Protein 2NPN (pdb70)

B-factor: mean 17.81, std 10.39, range [3.29, 60.85]

Nearest PDB structures (foldseek):
  2npn-assembly1_A  TM=1.004E+00  e=9.450E-42  Corynebacterium diphtheriae
  3nd1-assembly1_B  TM=9.104E-01  e=5.068E-20  Rhodobacter capsulatus SB 1003
  3nd1-assembly1_A  TM=9.070E-01  e=1.117E-19  Rhodobacter capsulatus SB 1003
  6pqz-assembly1_B  TM=6.929E-01  e=3.508E-09  Salmonella enterica subsp. enterica serovar Typhimurium
  8xj3-assembly1_B  TM=7.595E-01  e=7.403E-08  Akkermansia muciniphila

Foldseek 3Di:
DEAEEEEACEAAANVQHDPVRLVQLQQALAEEEEDPQPVVVVRVVVNCCVRVNPHDYHYHYFVVRVVVTLLVVLVVVLVVPPVRAPPYGYYYYYDYAFCVPPHCVVVSVVVVVNNVPDYHYHYHHTHHPVNLQCVVVVHDQDDPPADEAEEELVCVVVDDPNNLQKYKYVNPAQSCVVDFDQQKWKKWKSGNHPPIDIDITHCVVCSVVVRVVLVVVCVVSVHMIMTIIHRRD

Secondary structure (DSSP, 8-state):
--EEEEEE-BSS-GGG--HHHHHHHHH-SEEEEE---HHHHHHHHHHHHHHSTT--EEEE---HHHHHHHHHHHHHHHHHHHHHS-TT-EEEEEESB-TTSS--HHHHHH--TTTT---EEEEE----HHHHHHHHHT--SS-TT---EE--TTTGGGS-TTGGGEEE---SS-THHHH--TTB--EEESTTSTT-EEE-S-HHHHHHHHHHHHHHHHHHHS---EEEEEB--

Radius of gyration: 19.77 Å; Cα contacts (8 Å, |Δi|>4): 418; chains: 1; bounding box: 47×40×50 Å

InterPro domains:
  IPR000878 Tetrapyrrole methylase [PF00590] (3-217)
  IPR012797 Precorrin-6A synthase [deacetylating] [PIRSF036525] (1-248)
  IPR012797 Precorrin-6A synthase [deacetylating] [TIGR02434] (2-248)
  IPR012797 Precorrin-6A synthase [deacetylating] [cd11643] (6-247)
  IPR014776 Tetrapyrrole methylase, subdomain 2 [G3DSA:3.30.950.10] (142-250)
  IPR014777 Tetrapyrrole methylase, subdomain 1 [G3DSA:3.40.1010.10] (1-141)
  IPR035996 Tetrapyrrole methylase superfamily [SSF53790] (1-247)

Solvent-accessible surface area: 12602 Å² total

Organism: Corynebacterium diphtheriae (strain ATCC 700971 / NCTC 13129 / Biotype gravis) (NCBI:txid257309)

Sequence (233 aa):
ARTIYVIGIGTGSPEFLTLQAISSGLRHAQAIVALDQKSDLLLALRQKIVDTHAPGTPIYAVTDEEEVRRWHAERAHLLASSTIRERTPDDGAVAFLVWGDPSLYDSTLLRRIIEHRRNLEDLHADDVKVIPGITAVQVLTAEHGILLINRIGEAIHITTGRNLPETSAKKDRRNCCVVLDGKTAWQDVATEHTYWWGAFLGTEQQQVLRKGYVHHEIGAQVAELKQQQLRTEHGWIDTYLLRELD

CATH classification: 3.40.1010.10 (+1 more: 3.30.950.10)

Structure (mmCIF, N/CA/C/O backbone):
data_2NPN
#
_entry.id   2NPN
#
_cell.length_a   77.104
_cell.length_b   80.845
_cell.length_c   76.976
_cell.angle_alpha   90.00
_cell.angle_beta   90.00
_cell.angle_gamma   90.00
#
_symmetry.space_group_name_H-M   'C 2 2 21'
#
loop_
_entity.id
_entity.type
_entity.pdbx_description
1 polymer 'Putative cobalamin synthesis related protein'
2 non-polymer 'MAGNESIUM ION'
3 non-polymer S-ADENOSYLMETHIONINE
4 non-polymer GLYCEROL
5 water water
#
loop_
_atom_site.group_PDB
_atom_site.id
_atom_site.type_symbol
_atom_site.label_atom_id
_atom_site.label_alt_id
_atom_site.label_comp_id
_atom_site.label_asym_id
_atom_site.label_entity_id
_atom_site.label_seq_id
_atom_site.pdbx_PDB_ins_code
_atom_site.Cartn_x
_atom_site.Cartn_y
_atom_site.Cartn_z
_atom_site.occupancy
_atom_site.B_iso_or_equiv
_atom_site.auth_seq_id
_atom_site.auth_comp_id
_atom_site.auth_asym_id
_atom_site.auth_atom_id
_atom_site.pdbx_PDB_model_num
ATOM 1 N N . ALA A 1 1 ? 44.699 49.957 9.941 1.00 24.56 0 ALA A N 1
ATOM 2 C CA . ALA A 1 1 ? 45.933 50.692 10.379 1.00 23.91 0 ALA A CA 1
ATOM 3 C C . ALA A 1 1 ? 47.063 49.687 10.645 1.00 23.59 0 ALA A C 1
ATOM 4 O O . ALA A 1 1 ? 47.762 49.272 9.713 1.00 24.92 0 ALA A O 1
ATOM 19 N N . ARG A 1 3 ? 48.096 46.057 13.303 1.00 16.86 2 ARG A N 1
ATOM 20 C CA . ARG A 1 3 ? 47.708 45.157 14.356 1.00 14.88 2 ARG A CA 1
ATOM 21 C C . ARG A 1 3 ? 48.489 45.472 15.642 1.00 14.59 2 ARG A C 1
ATOM 22 O O . ARG A 1 3 ? 49.519 46.149 15.596 1.00 14.71 2 ARG A O 1
ATOM 30 N N . THR A 1 4 ? 47.957 45.028 16.776 1.00 13.67 3 THR A N 1
ATOM 31 C CA . THR A 1 4 ? 48.660 45.020 18.068 1.00 13.64 3 THR A CA 1
ATOM 32 C C . THR A 1 4 ? 49.113 43.609 18.381 1.00 12.35 3 THR A C 1
ATOM 33 O O . THR A 1 4 ? 48.316 42.695 18.280 1.00 13.09 3 THR A O 1
ATOM 37 N N . ILE A 1 5 ? 50.395 43.442 18.724 1.00 13.81 4 ILE A N 1
ATOM 38 C CA . ILE A 1 5 ? 50.917 42.179 19.206 1.00 13.20 4 ILE A CA 1
ATOM 39 C C . ILE A 1 5 ? 51.229 42.338 20.694 1.00 13.19 4 ILE A C 1
ATOM 40 O O . ILE A 1 5 ? 52.141 43.077 21.061 1.00 13.23 4 ILE A O 1
ATOM 45 N N . TYR A 1 6 ? 50.424 41.704 21.550 1.00 12.85 5 TYR A N 1
ATOM 46 C CA . TYR A 1 6 ? 50.678 41.707 22.967 1.00 12.92 5 TYR A CA 1
ATOM 47 C C . TYR A 1 6 ? 51.638 40.557 23.232 1.00 13.44 5 TYR A C 1
ATOM 48 O O . TYR A 1 6 ? 51.406 39.446 22.789 1.00 14.15 5 TYR A O 1
ATOM 57 N N . VAL A 1 7 ? 52.693 40.829 23.997 1.00 11.78 6 VAL A N 1
ATOM 58 C CA . VAL A 1 7 ? 53.599 39.764 24.427 1.00 11.42 6 VAL A CA 1
ATOM 59 C C . VAL A 1 7 ? 53.408 39.674 25.933 1.00 11.18 6 VAL A C 1
ATOM 60 O O . VAL A 1 7 ? 53.796 40.587 26.659 1.00 11.29 6 VAL A O 1
ATOM 64 N N . ILE A 1 8 ? 52.734 38.621 26.354 1.00 11.72 7 ILE A N 1
ATOM 65 C CA . ILE A 1 8 ? 52.143 38.603 27.690 1.00 10.77 7 ILE A CA 1
ATOM 66 C C . ILE A 1 8 ? 52.863 37.589 28.597 1.00 11.69 7 ILE A C 1
ATOM 67 O O . ILE A 1 8 ? 52.785 36.371 28.377 1.00 12.30 7 ILE A O 1
ATOM 72 N N . GLY A 1 9 ? 53.455 38.073 29.675 1.00 10.87 8 GLY A N 1
ATOM 73 C CA . GLY A 1 9 ? 53.982 37.184 30.676 1.00 11.27 8 GLY A CA 1
ATOM 74 C C . GLY A 1 9 ? 52.824 36.585 31.458 1.00 11.44 8 GLY A C 1
ATOM 75 O O . GLY A 1 9 ? 51.935 37.307 31.910 1.00 12.26 8 GLY A O 1
ATOM 76 N N . ILE A 1 10 ? 52.813 35.270 31.569 1.00 11.83 9 ILE A N 1
ATOM 77 C CA . ILE A 1 10 ? 51.721 34.586 32.253 1.00 11.04 9 ILE A CA 1
ATOM 78 C C . ILE A 1 10 ? 52.143 33.982 33.594 1.00 12.54 9 ILE A C 1
ATOM 79 O O . ILE A 1 10 ? 51.392 33.210 34.171 1.00 12.76 9 ILE A O 1
ATOM 84 N N . GLY A 1 11 ? 53.297 34.384 34.108 1.00 13.39 10 GLY A N 1
ATOM 85 C CA . GLY A 1 11 ? 53.703 33.930 35.413 1.00 14.56 10 GLY A CA 1
ATOM 86 C C . GLY A 1 11 ? 54.257 32.504 35.399 1.00 15.27 10 GLY A C 1
ATOM 87 O O . GLY A 1 11 ? 54.558 31.933 34.370 1.00 13.81 10 GLY A O 1
ATOM 88 N N . THR A 1 12 ? 54.337 31.933 36.594 1.00 17.03 11 THR A N 1
ATOM 89 C CA . THR A 1 12 ? 55.079 30.742 36.859 1.00 19.09 11 THR A CA 1
ATOM 90 C C . THR A 1 12 ? 54.220 29.853 37.742 1.00 19.84 11 THR A C 1
ATOM 91 O O . THR A 1 12 ? 53.938 30.218 38.865 1.00 21.14 11 THR A O 1
ATOM 95 N N . GLY A 1 13 ? 53.795 28.704 37.229 1.00 20.04 12 GLY A N 1
ATOM 96 C CA . GLY A 1 13 ? 53.184 27.690 38.094 1.00 19.89 12 GLY A CA 1
ATOM 97 C C . GLY A 1 13 ? 51.704 27.797 38.499 1.00 19.80 12 GLY A C 1
ATOM 98 O O . GLY A 1 13 ? 51.086 26.729 38.716 1.00 19.78 12 GLY A O 1
ATOM 99 N N . SER A 1 14 ? 51.145 29.020 38.626 1.00 19.53 13 SER A N 1
ATOM 100 C CA . SER A 1 14 ? 49.776 29.261 39.138 1.00 19.54 13 SER A CA 1
ATOM 101 C C . SER A 1 14 ? 48.996 30.390 38.455 1.00 19.22 13 SER A C 1
ATOM 102 O O . SER A 1 14 ? 49.569 31.462 38.254 1.00 19.05 13 SER A O 1
ATOM 105 N N . PRO A 1 15 ? 47.683 30.198 38.176 1.00 18.79 14 PRO A N 1
ATOM 106 C CA . PRO A 1 15 ? 46.858 31.300 37.621 1.00 19.18 14 PRO A CA 1
ATOM 107 C C . PRO A 1 15 ? 46.770 32.562 38.503 1.00 19.13 14 PRO A C 1
ATOM 108 O O . PRO A 1 15 ? 46.469 33.637 37.961 1.00 19.16 14 PRO A O 1
ATOM 112 N N . GLU A 1 16 ? 47.049 32.422 39.804 1.00 18.08 15 GLU A N 1
ATOM 113 C CA . GLU A 1 16 ? 46.940 33.535 40.783 1.00 18.50 15 GLU A CA 1
ATOM 114 C C . GLU A 1 16 ? 47.997 34.612 40.521 1.00 16.55 15 GLU A C 1
ATOM 115 O O . GLU A 1 16 ? 47.851 35.739 40.955 1.00 16.58 15 GLU A O 1
ATOM 121 N N . PHE A 1 17 ? 49.065 34.268 39.805 1.00 14.88 16 PHE A N 1
ATOM 122 C CA . PHE A 1 17 ? 50.127 35.256 39.538 1.00 14.69 16 PHE A CA 1
ATOM 123 C C . PHE A 1 17 ? 49.831 36.186 38.350 1.00 14.47 16 PHE A C 1
ATOM 124 O O . PHE A 1 17 ? 50.613 37.107 38.094 1.00 13.79 16 PHE A O 1
ATOM 132 N N . LEU A 1 18 ? 48.764 35.955 37.598 1.00 13.84 17 LEU A N 1
ATOM 133 C CA . LEU A 1 18 ? 48.408 36.812 36.459 1.00 13.62 17 LEU A CA 1
ATOM 134 C C . LEU A 1 18 ? 48.112 38.225 36.909 1.00 12.79 17 LEU A C 1
ATOM 135 O O . LEU A 1 18 ? 47.432 38.421 37.933 1.00 12.87 17 LEU A O 1
ATOM 140 N N . THR A 1 19 ? 48.628 39.214 36.172 1.00 11.89 18 THR A N 1
ATOM 141 C CA . THR A 1 19 ? 48.244 40.604 36.455 1.00 11.98 18 THR A CA 1
ATOM 142 C C . THR A 1 19 ? 46.928 41.013 35.751 1.00 12.00 18 THR A C 1
ATOM 143 O O . THR A 1 19 ? 46.494 40.435 34.739 1.00 11.83 18 THR A O 1
ATOM 147 N N . LEU A 1 20 ? 46.292 42.051 36.269 1.00 12.00 19 LEU A N 1
ATOM 148 C CA . LEU A 1 20 ? 45.124 42.620 35.609 1.00 12.56 19 LEU A CA 1
ATOM 149 C C . LEU A 1 20 ? 45.404 42.993 34.156 1.00 12.81 19 LEU A C 1
ATOM 150 O O . LEU A 1 20 ? 44.570 42.792 33.259 1.00 12.63 19 LEU A O 1
ATOM 155 N N . GLN A 1 21 ? 46.582 43.553 33.918 1.00 11.75 20 GLN A N 1
ATOM 156 C CA . GLN A 1 21 ? 46.993 43.957 32.586 1.00 11.91 20 GLN A CA 1
ATOM 157 C C . GLN A 1 21 ? 47.049 42.741 31.660 1.00 10.84 20 GLN A C 1
ATOM 158 O O . GLN A 1 21 ? 46.586 42.799 30.505 1.00 11.38 20 GLN A O 1
ATOM 164 N N . ALA A 1 22 ? 47.632 41.654 32.150 1.00 10.72 21 ALA A N 1
ATOM 165 C CA . ALA A 1 22 ? 47.735 40.405 31.364 1.00 10.72 21 ALA A CA 1
ATOM 166 C C . ALA A 1 22 ? 46.357 39.869 31.019 1.00 11.65 21 ALA A C 1
ATOM 167 O O . ALA A 1 22 ? 46.091 39.519 29.868 1.00 12.36 21 ALA A O 1
ATOM 169 N N . ILE A 1 23 ? 45.451 39.892 31.995 1.00 11.98 22 ILE A N 1
ATOM 170 C CA . ILE A 1 23 ? 44.111 39.376 31.795 1.00 12.54 22 ILE A CA 1
ATOM 171 C C . ILE A 1 23 ? 43.394 40.234 30.738 1.00 11.39 22 ILE A C 1
ATOM 172 O O . ILE A 1 23 ? 42.731 39.678 29.860 1.00 11.64 22 ILE A O 1
ATOM 177 N N A SER A 1 24 ? 43.534 41.553 30.810 0.50 11.69 23 SER A N 1
ATOM 178 N N B SER A 1 24 ? 43.524 41.554 30.840 0.50 12.24 23 SER A N 1
ATOM 179 C CA A SER A 1 24 ? 42.931 42.421 29.806 0.50 11.74 23 SER A CA 1
ATOM 180 C CA B SER A 1 24 ? 42.960 42.462 29.847 0.50 12.77 23 SER A CA 1
ATOM 181 C C A SER A 1 24 ? 43.476 42.123 28.410 0.50 11.60 23 SER A C 1
ATOM 182 C C B SER A 1 24 ? 43.480 42.145 28.435 0.50 12.17 23 SER A C 1
ATOM 183 O O A SER A 1 24 ? 42.731 42.059 27.440 0.50 11.50 23 SER A O 1
ATOM 184 O O B SER A 1 24 ? 42.716 42.077 27.483 0.50 12.09 23 SER A O 1
ATOM 189 N N . GLY A 1 25 ? 44.787 41.918 28.306 1.00 12.32 24 GLY A N 1
ATOM 190 C CA . GLY A 1 25 ? 45.368 41.603 27.030 1.00 12.51 24 GLY A CA 1
ATOM 191 C C . GLY A 1 25 ? 44.830 40.288 26.469 1.00 12.06 24 GLY A C 1
ATOM 192 O O . GLY A 1 25 ? 44.487 40.191 25.297 1.00 13.69 24 GLY A O 1
ATOM 193 N N . LEU A 1 26 ? 44.718 39.272 27.316 1.00 12.37 25 LEU A N 1
ATOM 194 C CA . LEU A 1 26 ? 44.219 37.967 26.896 1.00 11.89 25 LEU A CA 1
ATOM 195 C C . LEU A 1 26 ? 42.771 38.075 26.393 1.00 11.45 25 LEU A C 1
ATOM 196 O O . LEU A 1 26 ? 42.404 37.474 25.395 1.00 11.38 25 LEU A O 1
ATOM 201 N N . ARG A 1 27 ? 41.961 38.820 27.142 1.00 10.27 26 ARG A N 1
ATOM 202 C CA . ARG A 1 27 ? 40.549 38.969 26.803 1.00 10.46 26 ARG A CA 1
ATOM 203 C C . ARG A 1 27 ? 40.287 39.771 25.551 1.00 10.55 26 ARG A C 1
ATOM 204 O O . ARG A 1 27 ? 39.255 39.555 24.911 1.00 9.97 26 ARG A O 1
ATOM 212 N N . HIS A 1 28 ? 41.193 40.687 25.224 1.00 10.53 27 HIS A N 1
ATOM 213 C CA . HIS A 1 28 ? 41.069 41.459 23.996 1.00 12.65 27 HIS A CA 1
ATOM 214 C C . HIS A 1 28 ? 41.737 40.830 22.755 1.00 12.76 27 HIS A C 1
ATOM 215 O O . HIS A 1 28 ? 41.450 41.262 21.641 1.00 15.12 27 HIS A O 1
ATOM 222 N N . ALA A 1 29 ? 42.532 39.786 22.921 1.00 13.21 28 ALA A N 1
ATOM 223 C CA . ALA A 1 29 ? 43.172 39.149 21.771 1.00 14.27 28 ALA A CA 1
ATOM 224 C C . ALA A 1 29 ? 42.173 38.345 20.984 1.00 14.97 28 ALA A C 1
ATOM 225 O O . ALA A 1 29 ? 41.398 37.571 21.535 1.00 16.43 28 ALA A O 1
ATOM 227 N N . GLN A 1 30 ? 42.225 38.542 19.679 1.00 15.92 29 GLN A N 1
ATOM 228 C CA . GLN A 1 30 ? 41.440 37.766 18.728 1.00 15.08 29 GLN A CA 1
ATOM 229 C C . GLN A 1 30 ? 42.129 36.450 18.316 1.00 14.99 29 GLN A C 1
ATOM 230 O O . GLN A 1 30 ? 41.503 35.587 17.663 1.00 14.93 29 GLN A O 1
ATOM 236 N N . ALA A 1 31 ? 43.411 36.333 18.642 1.00 14.40 30 ALA A N 1
ATOM 237 C CA . ALA A 1 31 ? 44.190 35.125 18.459 1.00 14.35 30 ALA A CA 1
ATOM 238 C C . ALA A 1 31 ? 45.268 35.046 19.510 1.00 14.86 30 ALA A C 1
ATOM 239 O O . ALA A 1 31 ? 45.755 36.060 19.927 1.00 14.68 30 ALA A O 1
ATOM 241 N N . ILE A 1 32 ? 45.626 33.817 19.877 1.00 16.23 31 ILE A N 1
ATOM 242 C CA . ILE A 1 32 ? 46.640 33.536 20.877 1.00 16.54 31 ILE A CA 1
ATOM 243 C C . ILE A 1 32 ? 47.674 32.564 20.323 1.00 16.97 31 ILE A C 1
ATOM 244 O O . ILE A 1 32 ? 47.331 31.524 19.769 1.00 17.32 31 ILE A O 1
ATOM 249 N N . VAL A 1 33 ? 48.948 32.913 20.495 1.00 16.22 32 VAL A N 1
ATOM 250 C CA . VAL A 1 33 ? 50.078 32.102 19.993 1.00 17.11 32 VAL A CA 1
ATOM 251 C C . VAL A 1 33 ? 51.008 31.805 21.180 1.00 16.42 32 VAL A C 1
ATOM 252 O O . VAL A 1 33 ? 51.206 32.623 22.092 1.00 17.34 32 VAL A O 1
ATOM 256 N N . ALA A 1 34 ? 51.646 30.644 21.135 1.00 16.16 33 ALA A N 1
ATOM 257 C CA . ALA A 1 34 ? 52.690 30.347 22.093 1.00 16.63 33 ALA A CA 1
ATOM 258 C C . ALA A 1 34 ? 53.820 29.632 21.369 1.00 16.93 33 ALA A C 1
ATOM 259 O O . ALA A 1 34 ? 53.571 28.673 20.630 1.00 17.72 33 ALA A O 1
ATOM 261 N N . LEU A 1 35 ? 55.050 30.118 21.551 1.00 17.10 34 LEU A N 1
ATOM 262 C CA . LEU A 1 35 ? 56.214 29.479 20.932 1.00 18.05 34 LEU A CA 1
ATOM 263 C C . LEU A 1 35 ? 56.791 28.529 21.970 1.00 19.40 34 LEU A C 1
ATOM 264 O O . LEU A 1 35 ? 57.140 28.958 23.072 1.00 21.09 34 LEU A O 1
ATOM 269 N N . ASP A 1 36 ? 56.852 27.246 21.642 1.00 19.62 35 ASP A N 1
ATOM 270 C CA . ASP A 1 36 ? 57.315 26.222 22.593 1.00 20.00 35 ASP A CA 1
ATOM 271 C C . ASP A 1 36 ? 58.648 25.608 22.176 1.00 20.18 35 ASP A C 1
ATOM 272 O O . ASP A 1 36 ? 58.954 25.519 20.983 1.00 19.96 35 ASP A O 1
ATOM 277 N N . GLN A 1 40 ? 58.286 17.496 25.101 1.00 28.06 39 GLN A N 1
ATOM 278 C CA . GLN A 1 40 ? 57.285 18.440 25.606 1.00 27.82 39 GLN A CA 1
ATOM 279 C C . GLN A 1 40 ? 57.077 18.322 27.123 1.00 27.39 39 GLN A C 1
ATOM 280 O O . GLN A 1 40 ? 57.618 17.411 27.769 1.00 27.91 39 GLN A O 1
ATOM 286 N N . LYS A 1 41 ? 56.313 19.264 27.680 1.00 26.63 40 LYS A N 1
ATOM 287 C CA . LYS A 1 41 ? 55.978 19.265 29.099 1.00 25.66 40 LYS A CA 1
ATOM 288 C C . LYS A 1 41 ? 54.460 19.354 29.198 1.00 24.84 40 LYS A C 1
ATOM 289 O O . LYS A 1 41 ? 53.888 20.440 29.187 1.00 23.48 40 LYS A O 1
ATOM 295 N N . SER A 1 42 ? 53.822 18.189 29.272 1.00 24.45 41 SER A N 1
ATOM 296 C CA . SER A 1 42 ? 52.363 18.080 29.335 1.00 24.54 41 SER A CA 1
ATOM 297 C C . SER A 1 42 ? 51.744 18.875 30.479 1.00 24.23 41 SER A C 1
ATOM 298 O O . SER A 1 42 ? 50.696 19.497 30.295 1.00 23.04 41 SER A O 1
ATOM 301 N N . ASP A 1 43 ? 52.388 18.865 31.647 1.00 24.09 42 ASP A N 1
ATOM 302 C CA . ASP A 1 43 ? 51.929 19.665 32.795 1.00 24.19 42 ASP A CA 1
ATOM 303 C C . ASP A 1 43 ? 51.856 21.137 32.441 1.00 23.44 42 ASP A C 1
ATOM 304 O O . ASP A 1 43 ? 50.933 21.828 32.846 1.00 24.18 42 ASP A O 1
ATOM 309 N N . LEU A 1 44 ? 52.854 21.630 31.718 1.00 22.46 43 LEU A N 1
ATOM 310 C CA . LEU A 1 44 ? 52.892 23.042 31.341 1.00 21.81 43 LEU A CA 1
ATOM 311 C C . LEU A 1 44 ? 51.825 23.397 30.318 1.00 21.12 43 LEU A C 1
ATOM 312 O O . LEU A 1 44 ? 51.158 24.427 30.443 1.00 20.59 43 LEU A O 1
ATOM 317 N N . LEU A 1 45 ? 51.666 22.561 29.300 1.00 19.82 44 LEU A N 1
ATOM 318 C CA A LEU A 1 45 ? 50.609 22.779 28.303 0.50 19.77 44 LEU A CA 1
ATOM 319 C CA B LEU A 1 45 ? 50.618 22.774 28.303 0.50 19.65 44 LEU A CA 1
ATOM 320 C C . LEU A 1 45 ? 49.247 22.862 28.991 1.00 18.98 44 LEU A C 1
ATOM 321 O O . LEU A 1 45 ? 48.412 23.734 28.664 1.00 18.20 44 LEU A O 1
ATOM 330 N N . ALA A 1 46 ? 49.020 21.968 29.952 1.00 18.92 45 ALA A N 1
ATOM 331 C CA . ALA A 1 46 ? 47.771 21.918 30.718 1.00 18.93 45 ALA A CA 1
ATOM 332 C C . ALA A 1 46 ? 47.542 23.156 31.591 1.00 18.25 45 ALA A C 1
ATOM 333 O O . ALA A 1 46 ? 46.440 23.711 31.587 1.00 17.58 45 ALA A O 1
ATOM 335 N N . LEU A 1 47 ? 48.593 23.624 32.268 1.00 17.98 46 LEU A N 1
ATOM 336 C CA . LEU A 1 47 ? 48.516 24.844 33.088 1.00 18.78 46 LEU A CA 1
ATOM 337 C C . LEU A 1 47 ? 48.212 26.040 32.220 1.00 17.28 46 LEU A C 1
ATOM 338 O O . LEU A 1 47 ? 47.419 26.906 32.569 1.00 17.74 46 LEU A O 1
ATOM 343 N N . ARG A 1 48 ? 48.857 26.097 31.068 1.00 16.96 47 ARG A N 1
ATOM 344 C CA . ARG A 1 48 ? 48.679 27.216 30.179 1.00 16.92 47 ARG A CA 1
ATOM 345 C C . ARG A 1 48 ? 47.254 27.251 29.628 1.00 17.40 47 ARG A C 1
ATOM 346 O O . ARG A 1 48 ? 46.630 28.304 29.536 1.00 17.71 47 ARG A O 1
ATOM 354 N N . GLN A 1 49 ? 46.746 26.070 29.251 1.00 16.87 48 GLN A N 1
ATOM 355 C CA . GLN A 1 49 ? 45.367 25.973 28.757 1.00 17.68 48 GLN A CA 1
ATOM 356 C C . GLN A 1 49 ? 44.368 26.379 2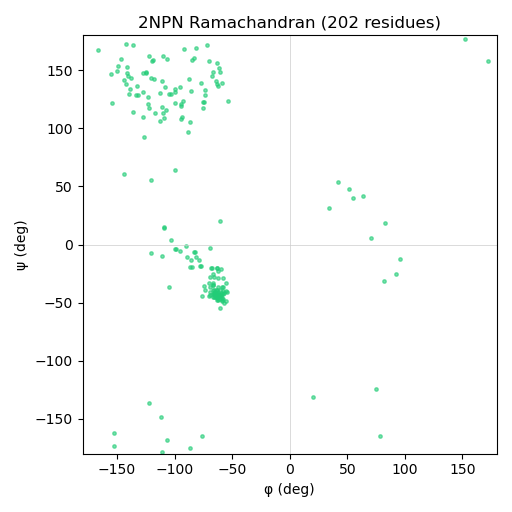9.841 1.00 17.66 48 GLN A C 1
ATOM 357 O O . GLN A 1 49 ? 43.353 27.015 29.540 1.00 18.74 48 GLN A O 1
ATOM 363 N N . LYS A 1 50 ? 44.666 26.031 31.095 1.00 17.89 49 LYS A N 1
ATOM 364 C CA . LYS A 1 50 ? 43.820 26.391 32.244 1.00 18.44 49 LYS A CA 1
ATOM 365 C C . LYS A 1 50 ? 43.757 27.911 32.423 1.00 18.13 49 LYS A C 1
ATOM 366 O O . LYS A 1 50 ? 42.708 28.461 32.717 1.00 18.05 49 LYS A O 1
ATOM 372 N N . ILE A 1 51 ? 44.876 28.585 32.214 1.00 19.32 50 ILE A N 1
ATOM 373 C CA . ILE A 1 51 ? 44.895 30.061 32.284 1.00 19.68 50 ILE A CA 1
ATOM 374 C C . ILE A 1 51 ? 44.012 30.709 31.220 1.00 20.84 50 ILE A C 1
ATOM 375 O O . ILE A 1 51 ? 43.159 31.578 31.518 1.00 20.68 50 ILE A O 1
ATOM 380 N N . VAL A 1 52 ? 44.173 30.237 29.990 1.00 22.10 51 VAL A N 1
ATOM 381 C CA . VAL A 1 52 ? 43.393 30.688 28.839 1.00 22.90 51 VAL A CA 1
ATOM 382 C C . VAL A 1 52 ? 41.893 30.322 28.962 1.00 22.78 51 VAL A C 1
ATOM 383 O O . VAL A 1 52 ? 41.034 31.151 28.634 1.00 23.97 51 VAL A O 1
ATOM 387 N N . ASP A 1 53 ? 41.591 29.107 29.436 1.00 22.88 52 ASP A N 1
ATOM 388 C CA . ASP A 1 53 ? 40.204 28.661 29.677 1.00 22.43 52 ASP A CA 1
ATOM 389 C C . ASP A 1 53 ? 39.498 29.569 30.670 1.00 22.21 52 ASP A C 1
ATOM 390 O O . ASP A 1 53 ? 38.277 29.829 30.554 1.00 20.78 52 ASP A O 1
ATOM 395 N N . THR A 1 54 ? 40.250 30.042 31.654 1.00 22.21 53 THR A N 1
ATOM 396 C CA . THR A 1 54 ? 39.685 30.883 32.691 1.00 22.64 53 THR A CA 1
ATOM 397 C C . THR A 1 54 ? 39.442 32.307 32.213 1.00 22.96 53 THR A C 1
ATOM 398 O O . THR A 1 54 ? 38.392 32.877 32.502 1.00 22.83 53 THR A O 1
ATOM 402 N N . HIS A 1 55 ? 40.398 32.894 31.492 1.00 24.00 54 HIS A N 1
ATOM 403 C CA . HIS A 1 55 ? 40.311 34.336 31.175 1.00 24.13 54 HIS A CA 1
ATOM 404 C C . HIS A 1 55 ? 39.909 34.644 29.741 1.00 24.75 54 HIS A C 1
ATOM 405 O O . HIS A 1 55 ? 39.157 35.605 29.497 1.00 26.44 54 HIS A O 1
ATOM 412 N N . ALA A 1 56 ? 40.367 33.836 28.799 1.00 24.86 55 ALA A N 1
ATOM 413 C CA . ALA A 1 56 ? 40.005 34.029 27.397 1.00 24.69 55 ALA A CA 1
ATOM 414 C C . ALA A 1 56 ? 39.318 32.787 26.916 1.00 24.02 55 ALA A C 1
ATOM 415 O O . ALA A 1 56 ? 39.771 32.171 25.942 1.00 25.22 55 ALA A O 1
ATOM 417 N N . PRO A 1 57 ? 38.238 32.379 27.607 1.00 24.02 56 PRO A N 1
ATOM 418 C CA . PRO A 1 57 ? 37.606 31.190 27.080 1.00 23.80 56 PRO A CA 1
ATOM 419 C C . PRO A 1 57 ? 37.128 31.451 25.664 1.00 23.49 56 PRO A C 1
ATOM 420 O O . PRO A 1 57 ? 36.790 32.601 25.303 1.00 22.98 56 PRO A O 1
ATOM 424 N N . GLY A 1 58 ? 37.144 30.394 24.868 1.00 23.08 57 GLY A N 1
ATOM 425 C CA . GLY A 1 58 ? 36.702 30.462 23.499 1.00 22.61 57 GLY A CA 1
ATOM 426 C C . GLY A 1 58 ? 37.761 30.990 22.557 1.00 22.40 57 GLY A C 1
ATOM 427 O O . GLY A 1 58 ? 37.426 31.410 21.451 1.00 23.12 57 GLY A O 1
ATOM 428 N N . THR A 1 59 ? 39.033 30.965 22.973 1.00 22.07 58 THR A N 1
ATOM 429 C CA . THR A 1 59 ? 40.117 31.395 22.103 1.00 22.10 58 THR A CA 1
ATOM 430 C C . THR A 1 59 ? 41.162 30.294 22.067 1.00 22.79 58 THR A C 1
ATOM 431 O O . THR A 1 59 ? 41.814 30.049 23.093 1.00 24.90 58 THR A O 1
ATOM 435 N N . PRO A 1 60 ? 41.298 29.601 20.912 1.00 22.54 59 PRO A N 1
ATOM 436 C CA . PRO A 1 60 ? 42.305 28.528 20.847 1.00 22.29 59 PRO A CA 1
ATOM 437 C C . PRO A 1 60 ? 43.729 29.043 20.948 1.00 21.94 59 PRO A C 1
ATOM 438 O O . PRO A 1 60 ? 44.015 30.151 20.511 1.00 21.11 59 PRO A O 1
ATOM 442 N N . ILE A 1 61 ? 44.607 28.235 21.535 1.00 22.24 60 ILE A N 1
ATOM 443 C CA . ILE A 1 61 ? 46.031 28.561 21.560 1.00 21.39 60 ILE A CA 1
ATOM 444 C C . ILE A 1 61 ? 46.680 27.895 20.363 1.00 21.46 60 ILE A C 1
ATOM 445 O O . ILE A 1 61 ? 46.560 26.647 20.192 1.00 21.55 60 ILE A O 1
ATOM 450 N N . TYR A 1 62 ? 47.336 28.706 19.538 1.00 21.23 61 TYR A N 1
ATOM 451 C CA . TYR A 1 62 ? 48.183 28.243 18.417 1.00 21.43 61 TYR A CA 1
ATOM 452 C C . TYR A 1 62 ? 49.604 28.023 18.927 1.00 20.84 61 TYR A C 1
ATOM 453 O O . TYR A 1 62 ? 50.375 28.969 19.072 1.00 19.47 61 TYR A O 1
ATOM 462 N N . ALA A 1 63 ? 49.936 26.768 19.257 1.00 20.65 62 ALA A N 1
ATOM 463 C CA . ALA A 1 63 ? 51.236 26.460 19.839 1.00 21.04 62 ALA A CA 1
ATOM 464 C C . ALA A 1 63 ? 52.196 26.038 18.731 1.00 21.13 62 ALA A C 1
ATOM 465 O O . ALA A 1 63 ? 51.924 25.080 18.000 1.00 20.22 62 ALA A O 1
ATOM 467 N N . VAL A 1 64 ? 53.281 26.789 18.576 1.00 20.58 63 VAL A N 1
ATOM 468 C CA . VAL A 1 64 ? 54.288 26.497 17.566 1.00 21.48 63 VAL A CA 1
ATOM 469 C C . VAL A 1 64 ? 55.463 25.781 18.204 1.00 21.99 63 VAL A C 1
ATOM 470 O O . VAL A 1 64 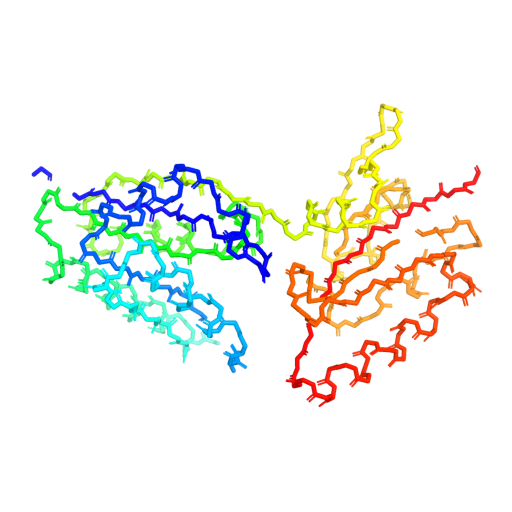? 56.090 26.326 19.133 1.00 21.62 63 VAL A O 1
ATOM 474 N N . THR A 1 65 ? 55.759 24.580 17.698 1.00 22.17 64 THR A N 1
ATOM 475 C CA . THR A 1 65 ? 56.830 23.731 18.227 1.00 23.16 64 THR A CA 1
ATOM 476 C C . THR A 1 65 ? 57.868 23.459 17.128 1.00 22.77 64 THR A C 1
ATOM 477 O O . THR A 1 65 ? 57.573 23.566 15.935 1.00 21.67 64 THR A O 1
ATOM 481 N N . ASP A 1 66 ? 59.081 23.113 17.542 1.00 23.82 65 ASP A N 1
ATOM 482 C CA . ASP A 1 66 ? 60.204 22.934 16.613 1.00 24.39 65 ASP A CA 1
ATOM 483 C C . ASP A 1 66 ? 60.096 21.610 15.860 1.00 25.06 65 ASP A C 1
ATOM 484 O O . ASP A 1 66 ? 59.260 20.771 16.199 1.00 25.81 65 ASP A O 1
ATOM 489 N N . GLU A 1 77 ? 72.286 23.091 12.665 1.00 39.26 76 GLU A N 1
ATOM 490 C CA . GLU A 1 77 ? 73.010 23.503 11.465 1.00 39.08 76 GLU A CA 1
ATOM 491 C C . GLU A 1 77 ? 72.095 24.301 10.489 1.00 38.68 76 GLU A C 1
ATOM 492 O O . GLU A 1 77 ? 71.398 25.245 10.913 1.00 38.68 76 GLU A O 1
ATOM 498 N N . GLU A 1 78 ? 72.095 23.937 9.202 1.00 37.94 77 GLU A N 1
ATOM 499 C CA . GLU A 1 78 ? 71.254 24.591 8.196 1.00 37.57 77 GLU A CA 1
ATOM 500 C C . GLU A 1 78 ? 69.776 24.416 8.515 1.00 36.76 77 GLU A C 1
ATOM 501 O O . GLU A 1 78 ? 68.958 25.259 8.143 1.00 36.52 77 GLU A O 1
ATOM 507 N N . GLU A 1 79 ? 69.445 23.313 9.185 1.00 36.16 78 GLU A N 1
ATOM 508 C CA . GLU A 1 79 ? 68.059 22.972 9.468 1.00 35.89 78 GLU A CA 1
ATOM 509 C C . GLU A 1 79 ? 67.430 23.998 10.392 1.00 35.13 78 GLU A C 1
ATOM 510 O O . GLU A 1 79 ? 66.296 24.385 10.180 1.00 34.76 78 GLU A O 1
ATOM 516 N N . VAL A 1 80 ? 68.172 24.453 11.398 1.00 34.55 79 VAL A N 1
ATOM 517 C CA . VAL A 1 80 ? 67.652 25.467 12.316 1.00 34.00 79 VAL A CA 1
ATOM 518 C C . VAL A 1 80 ? 67.345 26.788 11.585 1.00 33.41 79 VAL A C 1
ATOM 519 O O . VAL A 1 80 ? 66.312 27.406 11.804 1.00 31.46 79 VAL A O 1
ATOM 523 N N . ARG A 1 81 ? 68.258 27.204 10.711 1.00 32.79 80 ARG A N 1
ATOM 524 C CA . ARG A 1 81 ? 68.094 28.449 9.953 1.00 32.98 80 ARG A CA 1
ATOM 525 C C . ARG A 1 81 ? 66.892 28.359 9.015 1.00 32.77 80 ARG A C 1
ATOM 526 O O . ARG A 1 81 ? 66.128 29.329 8.865 1.00 32.19 80 ARG A O 1
ATOM 534 N N . ARG A 1 82 ? 66.730 27.177 8.414 1.00 32.56 81 ARG A N 1
ATOM 535 C CA . ARG A 1 82 ? 65.562 26.845 7.581 1.00 32.60 81 ARG A CA 1
ATOM 536 C C . ARG A 1 82 ? 64.254 26.867 8.372 1.00 32.12 81 ARG A C 1
ATOM 537 O O . ARG A 1 82 ? 63.254 27.409 7.903 1.00 32.04 81 ARG A O 1
ATOM 545 N N . TRP A 1 83 ? 64.260 26.262 9.556 1.00 31.69 82 TRP A N 1
ATOM 546 C CA . TRP A 1 83 ? 63.091 26.295 10.444 1.00 31.68 82 TRP A CA 1
ATOM 547 C C . TRP A 1 83 ? 62.709 27.718 10.828 1.00 31.79 82 TRP A C 1
ATOM 548 O O . TRP A 1 83 ? 61.527 28.066 10.807 1.00 31.29 82 TRP A O 1
ATOM 559 N N . HIS A 1 84 ? 63.686 28.560 11.168 1.00 31.57 83 HIS A N 1
ATOM 560 C CA . HIS A 1 84 ? 63.359 29.944 11.547 1.00 31.56 83 HIS A CA 1
ATOM 561 C C . HIS A 1 84 ? 62.667 30.729 10.437 1.00 30.99 83 HIS A C 1
ATOM 562 O O . HIS A 1 84 ? 61.742 31.490 10.712 1.00 30.97 83 HIS A O 1
ATOM 569 N N . ALA A 1 85 ? 63.098 30.534 9.191 1.00 30.75 84 ALA A N 1
ATOM 570 C CA . ALA A 1 85 ? 62.453 31.185 8.047 1.00 30.76 84 ALA A CA 1
ATOM 571 C C . ALA A 1 85 ? 61.033 30.664 7.869 1.00 30.56 84 ALA A C 1
ATOM 572 O O . ALA A 1 85 ? 60.091 31.440 7.668 1.00 31.11 84 ALA A O 1
ATOM 574 N N . GLU A 1 86 ? 60.874 29.349 7.949 1.00 30.16 85 GLU A N 1
ATOM 575 C CA . GLU A 1 86 ? 59.553 28.752 7.811 1.00 29.71 85 GLU A CA 1
ATOM 576 C C . GLU A 1 86 ? 58.636 29.172 8.959 1.00 29.27 85 GLU A C 1
ATOM 577 O O . GLU A 1 86 ? 57.468 29.464 8.734 1.00 28.71 85 GLU A O 1
ATOM 583 N N . ARG A 1 87 ? 59.165 29.154 10.181 1.00 28.66 86 ARG A N 1
ATOM 584 C CA . ARG A 1 87 ? 58.410 29.627 11.353 1.00 28.59 86 ARG A CA 1
ATOM 585 C C . ARG A 1 87 ? 57.964 31.081 11.173 1.00 28.35 86 ARG A C 1
ATOM 586 O O . ARG A 1 87 ? 56.842 31.430 11.522 1.00 28.93 86 ARG A O 1
ATOM 594 N N . ALA A 1 88 ? 58.815 31.922 10.608 1.00 28.36 87 ALA A N 1
ATOM 595 C CA . ALA A 1 88 ? 58.466 33.330 10.413 1.00 28.63 87 ALA A CA 1
ATOM 596 C C . ALA A 1 88 ? 57.273 33.467 9.467 1.00 28.84 87 ALA A C 1
ATOM 597 O O . ALA A 1 88 ? 56.323 34.208 9.743 1.00 28.71 87 ALA A O 1
ATOM 599 N N . HIS A 1 89 ? 57.313 32.719 8.371 1.00 29.23 88 HIS A N 1
ATOM 600 C CA . HIS A 1 89 ? 56.246 32.760 7.384 1.00 29.05 88 HIS A CA 1
ATOM 601 C C . HIS A 1 89 ? 54.938 32.252 8.007 1.00 29.21 88 HIS A C 1
ATOM 602 O O . HIS A 1 89 ? 53.871 32.832 7.780 1.00 29.80 88 HIS A O 1
ATOM 609 N N . LEU A 1 90 ? 55.040 31.170 8.777 1.00 29.15 89 LEU A N 1
ATOM 610 C CA . LEU A 1 90 ? 53.913 30.535 9.489 1.00 28.49 89 LEU A CA 1
ATOM 611 C C . LEU A 1 90 ? 53.228 31.509 10.457 1.00 27.71 89 LEU A C 1
ATOM 612 O O . LEU A 1 90 ? 52.006 31.634 10.521 1.00 27.23 89 LEU A O 1
ATOM 617 N N . LEU A 1 91 ? 54.049 32.179 11.247 1.00 26.15 90 LEU A N 1
ATOM 618 C CA . LEU A 1 91 ? 53.544 33.137 12.243 1.00 26.25 90 LEU A CA 1
ATOM 619 C C . LEU A 1 91 ? 52.850 34.317 11.570 1.00 25.13 90 LEU A C 1
ATOM 620 O O . LEU A 1 91 ? 51.765 34.717 11.973 1.00 25.52 90 LEU A O 1
ATOM 625 N N . ALA A 1 92 ? 53.470 34.863 10.535 1.00 24.77 91 ALA A N 1
ATOM 626 C CA . ALA A 1 92 ? 52.892 36.020 9.865 1.00 24.41 91 ALA A CA 1
ATOM 627 C C . ALA A 1 92 ? 51.587 35.672 9.191 1.00 24.61 91 ALA A C 1
ATOM 628 O O . ALA A 1 92 ? 50.627 36.424 9.300 1.00 24.55 91 ALA A O 1
ATOM 630 N N A SER A 1 93 ? 51.552 34.522 8.522 0.50 24.26 92 SER A N 1
ATOM 631 N N B SER A 1 93 ? 51.543 34.533 8.508 0.50 24.34 92 SER A N 1
ATOM 632 C CA A SER A 1 93 ? 50.340 34.063 7.841 0.50 23.36 92 SER A CA 1
ATOM 633 C CA B SER A 1 93 ? 50.319 34.104 7.836 0.50 23.49 92 SER A CA 1
ATOM 634 C C A SER A 1 93 ? 49.217 33.811 8.841 0.50 23.20 92 SER A C 1
ATOM 635 C C B SER A 1 93 ? 49.209 33.836 8.854 0.50 23.27 92 SER A C 1
ATOM 636 O O A SER A 1 93 ? 48.070 34.190 8.610 0.50 23.56 92 SER A O 1
ATOM 637 O O B SER A 1 93 ? 48.061 34.228 8.647 0.50 23.64 92 SER A O 1
ATOM 642 N N . THR A 1 94 ? 49.563 33.185 9.965 1.00 22.42 93 THR A N 1
ATOM 643 C CA . THR A 1 94 ? 48.585 32.854 10.995 1.00 21.76 93 THR A CA 1
ATOM 644 C C . THR A 1 94 ? 47.975 34.130 11.574 1.00 20.42 93 THR A C 1
ATOM 645 O O . THR A 1 94 ? 46.756 34.225 11.767 1.00 20.19 93 THR A O 1
ATOM 649 N N . ILE A 1 95 ? 48.834 35.116 11.827 1.00 16.36 94 ILE A N 1
ATOM 650 C CA . ILE A 1 95 ? 48.391 36.399 12.390 1.00 15.79 94 ILE A CA 1
ATOM 651 C C . ILE A 1 95 ? 47.435 37.109 11.433 1.00 15.38 94 ILE A C 1
ATOM 652 O O . ILE A 1 95 ? 46.363 37.573 11.818 1.00 14.93 94 ILE A O 1
ATOM 657 N N . ARG A 1 96 ? 47.812 37.173 10.169 1.00 14.15 95 ARG A N 1
ATOM 658 C CA . ARG A 1 96 ? 46.974 37.854 9.176 1.00 15.49 95 ARG A CA 1
ATOM 659 C C . ARG A 1 96 ? 45.657 37.136 8.946 1.00 14.90 95 ARG A C 1
ATOM 660 O O . ARG A 1 96 ? 44.646 37.790 8.652 1.00 15.67 95 ARG A O 1
ATOM 668 N N . GLU A 1 97 ? 45.656 35.807 9.053 1.00 14.65 96 GLU A N 1
ATOM 669 C CA . GL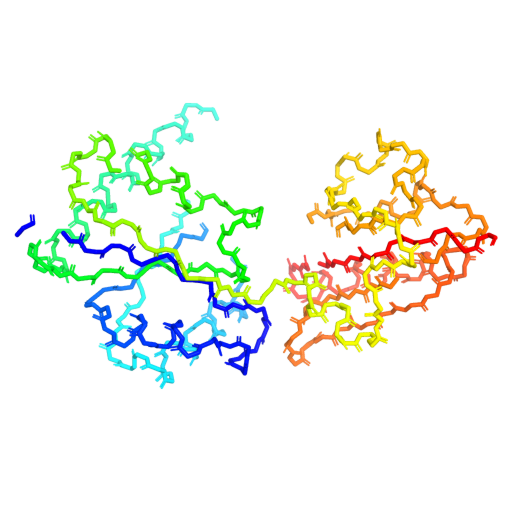U A 1 97 ? 44.416 35.010 8.856 1.00 14.81 96 GLU A CA 1
ATOM 670 C C . GLU A 1 97 ? 43.474 35.167 10.032 1.00 14.30 96 GLU A C 1
ATOM 671 O O . GLU A 1 97 ? 42.260 35.219 9.826 1.00 14.28 96 GLU A O 1
ATOM 677 N N . ARG A 1 98 ? 44.017 35.216 11.249 1.00 13.38 97 ARG A N 1
ATOM 678 C CA . ARG A 1 98 ? 43.192 35.089 12.456 1.00 14.21 97 ARG A CA 1
ATOM 679 C C . ARG A 1 98 ? 42.862 36.397 13.115 1.00 13.69 97 ARG A C 1
ATOM 680 O O . ARG A 1 98 ? 42.149 36.418 14.121 1.00 15.86 97 ARG A O 1
ATOM 688 N N . THR A 1 99 ? 43.404 37.497 12.599 1.00 13.33 98 THR A N 1
ATOM 689 C CA . THR A 1 99 ? 43.084 38.816 13.145 1.00 13.12 98 THR A CA 1
ATOM 690 C C . THR A 1 99 ? 42.885 39.782 11.987 1.00 13.05 98 THR A C 1
ATOM 691 O O . THR A 1 99 ? 43.602 39.721 10.995 1.00 14.00 98 THR A O 1
ATOM 695 N N . PRO A 1 100 ? 41.937 40.711 12.127 1.00 12.86 99 PRO A N 1
ATOM 696 C CA . PRO A 1 100 ? 41.766 41.752 11.107 1.00 12.93 99 PRO A CA 1
ATOM 697 C C . PRO A 1 100 ? 42.919 42.749 11.163 1.00 12.69 99 PRO A C 1
ATOM 698 O O . PRO A 1 100 ? 43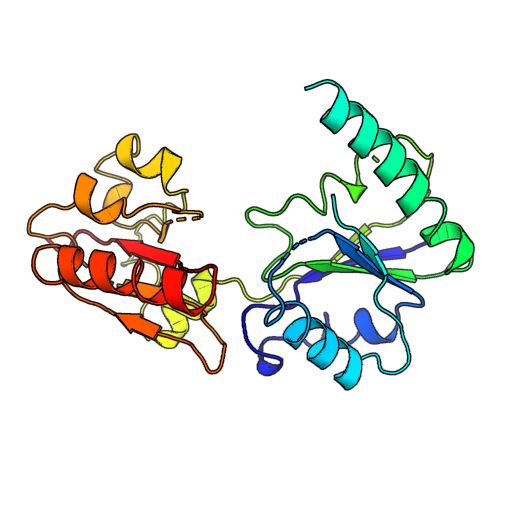.739 42.717 12.114 1.00 11.95 99 PRO A O 1
ATOM 702 N N . ASP A 1 101 ? 42.953 43.641 10.173 1.00 14.19 100 ASP A N 1
ATOM 703 C CA . ASP A 1 101 ? 44.096 44.527 10.010 1.00 14.95 100 ASP A CA 1
ATOM 704 C C . ASP A 1 101 ? 44.311 45.495 11.183 1.00 14.47 100 ASP A C 1
ATOM 705 O O . ASP A 1 101 ? 45.418 45.994 11.347 1.00 15.30 100 ASP A O 1
ATOM 710 N N . ASP A 1 102 ? 43.263 45.728 11.986 1.00 14.00 101 ASP A N 1
ATOM 711 C CA . ASP A 1 102 ? 43.336 46.540 13.202 1.00 15.02 101 ASP A CA 1
ATOM 712 C C . ASP A 1 102 ? 43.218 45.693 14.475 1.00 14.86 101 ASP A C 1
ATOM 713 O O . ASP A 1 102 ? 42.968 46.211 15.560 1.00 16.90 101 ASP A O 1
ATOM 718 N N . GLY A 1 103 ? 43.387 44.397 14.324 1.00 14.19 102 GLY A N 1
ATOM 719 C CA . GLY A 1 103 ? 43.127 43.441 15.413 1.00 14.22 102 GLY A CA 1
ATOM 720 C C . GLY A 1 103 ? 44.301 43.228 16.326 1.00 14.14 102 GLY A C 1
ATOM 721 O O . GLY A 1 103 ? 45.340 43.884 16.189 1.00 13.61 102 GLY A O 1
ATOM 722 N N . ALA A 1 104 ? 44.125 42.291 17.254 1.00 13.17 103 ALA A N 1
ATOM 723 C CA . ALA A 1 104 ? 45.134 42.044 18.279 1.00 13.40 103 ALA A CA 1
ATOM 724 C C . ALA A 1 104 ? 45.413 40.559 18.398 1.00 12.20 103 ALA A C 1
ATOM 725 O O . ALA A 1 104 ? 44.489 39.736 18.379 1.00 12.16 103 ALA A O 1
ATOM 727 N N . VAL A 1 105 ? 46.692 40.224 18.498 1.00 12.23 104 VAL A N 1
ATOM 728 C CA . VAL A 1 105 ? 47.150 38.868 18.803 1.00 11.42 104 VAL A CA 1
ATOM 729 C C . VAL A 1 105 ? 47.964 38.907 20.089 1.00 11.28 104 VAL A C 1
ATOM 730 O O . VAL A 1 105 ? 48.658 39.896 20.338 1.00 12.51 104 VAL A O 1
ATOM 734 N N . ALA A 1 106 ? 47.830 37.873 20.905 1.00 10.38 105 ALA A N 1
ATOM 735 C CA . ALA A 1 106 ? 48.616 37.732 22.128 1.00 10.61 105 ALA A CA 1
ATOM 736 C C . ALA A 1 106 ? 49.578 36.547 21.980 1.00 11.10 105 ALA A C 1
ATOM 737 O O . ALA A 1 106 ? 49.131 35.430 21.649 1.00 11.24 105 ALA A O 1
ATOM 739 N N . PHE A 1 107 ? 50.865 36.765 22.292 1.00 10.46 106 PHE A N 1
ATOM 740 C CA . PHE A 1 107 ? 51.832 35.686 22.472 1.00 10.98 106 PHE A CA 1
ATOM 741 C C . PHE A 1 107 ? 51.996 35.432 23.969 1.00 11.18 106 PHE A C 1
ATOM 742 O O . PHE A 1 107 ? 52.215 36.391 24.720 1.00 11.98 106 PHE A O 1
ATOM 750 N N . LEU A 1 108 ? 51.919 34.175 24.394 1.00 10.68 107 LEU A N 1
ATOM 751 C CA . LEU A 1 108 ? 52.039 33.839 25.809 1.00 11.00 107 LEU A CA 1
ATOM 752 C C . LEU A 1 108 ? 53.468 33.451 26.103 1.00 11.09 107 LEU A C 1
ATOM 753 O O . LEU A 1 108 ? 54.077 32.640 25.363 1.00 11.86 107 LEU A O 1
ATOM 758 N N . VAL A 1 109 ? 54.005 33.966 27.206 1.00 11.07 108 VAL A N 1
ATOM 759 C CA . VAL A 1 109 ? 55.392 33.688 27.600 1.00 10.54 108 VAL A CA 1
ATOM 760 C C . VAL A 1 109 ? 55.384 33.343 29.086 1.00 10.90 108 VAL A C 1
ATOM 761 O O . VAL A 1 109 ? 54.850 34.108 29.907 1.00 12.10 108 VAL A O 1
ATOM 765 N N . TRP A 1 110 ? 55.983 32.227 29.462 1.00 10.92 109 TRP A N 1
ATOM 766 C CA . TRP A 1 110 ? 56.076 31.903 30.870 1.00 9.73 109 TRP A CA 1
ATOM 767 C C . TRP A 1 110 ? 56.916 32.954 31.624 1.00 10.76 109 TRP A C 1
ATOM 768 O O . TRP A 1 110 ? 57.927 33.448 31.101 1.00 11.78 109 TRP A O 1
ATOM 779 N N . GLY A 1 111 ? 56.447 33.322 32.810 1.00 10.47 110 GLY A N 1
ATOM 780 C CA . GLY A 1 111 ? 57.142 34.254 33.692 1.00 11.57 110 GLY A CA 1
ATOM 781 C C . GLY A 1 111 ? 56.999 35.670 33.177 1.00 12.21 110 GLY A C 1
ATOM 782 O O . GLY A 1 111 ? 55.860 36.132 32.959 1.00 12.73 110 GLY A O 1
ATOM 783 N N . ASP A 1 112 ? 58.130 36.335 32.966 1.00 11.98 111 ASP A N 1
ATOM 784 C CA . ASP A 1 112 ? 58.179 37.673 32.349 1.00 12.45 111 ASP A CA 1
ATOM 785 C C . ASP A 1 112 ? 58.816 37.549 30.956 1.00 13.36 111 ASP A C 1
ATOM 786 O O . ASP A 1 112 ? 59.792 36.803 30.788 1.00 13.73 111 ASP A O 1
ATOM 791 N N . PRO A 1 113 ? 58.297 38.287 29.948 1.00 12.01 112 PRO A N 1
ATOM 792 C CA . PRO A 1 113 ? 58.858 38.153 28.612 1.00 12.57 112 PRO A CA 1
ATOM 793 C C . PRO A 1 113 ? 60.308 38.581 28.473 1.00 13.09 112 PRO A C 1
ATOM 794 O O . PRO A 1 113 ? 60.987 38.201 27.492 1.00 15.13 112 PRO A O 1
ATOM 798 N N . SER A 1 114 ? 60.785 39.390 29.415 1.00 12.58 113 SER A N 1
ATOM 799 C CA . SER A 1 114 ? 62.132 39.957 29.280 1.00 13.17 113 SER A CA 1
ATOM 800 C C . SER A 1 114 ? 63.257 38.990 29.627 1.00 13.42 113 SER A C 1
ATOM 801 O O . SER A 1 114 ? 64.432 39.251 29.252 1.00 13.53 113 SER A O 1
ATOM 804 N N . LEU A 1 115 ? 62.928 37.919 30.356 1.00 12.59 114 LEU A N 1
ATOM 805 C CA . LEU A 1 115 ? 63.950 37.167 31.095 1.00 12.15 114 LEU A CA 1
ATOM 806 C C . LEU A 1 115 ? 64.213 35.770 30.481 1.00 12.32 114 LEU A C 1
ATOM 807 O O . LEU A 1 115 ? 63.384 34.875 30.552 1.00 12.75 114 LEU A O 1
ATOM 812 N N . TYR A 1 116 ? 65.408 35.593 29.942 1.00 12.29 115 TYR A N 1
ATOM 813 C CA . TYR A 1 116 ? 65.808 34.307 29.330 1.00 12.22 115 TYR A CA 1
ATOM 814 C C . TYR A 1 116 ? 64.681 33.702 28.494 1.00 13.18 115 TYR A C 1
ATOM 815 O O . TYR A 1 116 ? 64.321 32.518 28.639 1.00 14.62 115 TYR A O 1
ATOM 824 N N . ASP A 1 117 ? 64.178 34.498 27.574 1.00 13.58 116 ASP A N 1
ATOM 825 C CA . ASP A 1 117 ? 63.121 34.062 26.653 1.00 14.34 116 ASP A CA 1
ATOM 826 C C . ASP A 1 117 ? 63.335 34.694 25.298 1.00 15.36 116 ASP A C 1
ATOM 827 O O . ASP A 1 117 ? 63.692 35.878 25.222 1.00 17.92 116 ASP A O 1
ATOM 832 N N . SER A 1 118 ? 63.083 33.930 24.229 1.00 15.37 117 SER A N 1
ATOM 833 C CA . SER A 1 118 ? 63.397 34.392 22.870 1.00 15.96 117 SER A CA 1
ATOM 834 C C . SER A 1 118 ? 62.198 34.971 22.115 1.00 14.75 117 SER A C 1
ATOM 835 O O . SER A 1 118 ? 62.349 35.439 20.971 1.00 14.90 117 SER A O 1
ATOM 838 N N . THR A 1 119 ? 61.001 34.942 22.702 1.00 14.07 118 THR A N 1
ATOM 839 C CA . THR A 1 119 ? 59.788 35.349 21.964 1.00 14.17 118 THR A CA 1
ATOM 840 C C . THR A 1 119 ? 59.882 36.747 21.371 1.00 13.42 118 THR A C 1
ATOM 841 O O . THR A 1 119 ? 59.552 36.955 20.218 1.00 12.64 118 THR A O 1
ATOM 845 N N A LEU A 1 120 ? 60.362 37.737 22.132 0.50 13.70 119 LEU A N 1
ATOM 846 N N B LEU A 1 120 ? 60.352 37.691 22.168 0.50 14.37 119 LEU A N 1
ATOM 847 C CA A LEU A 1 120 ? 60.400 39.121 21.594 0.50 14.03 119 LEU A CA 1
ATOM 848 C CA B LEU A 1 120 ? 60.351 39.066 21.728 0.50 15.03 119 LEU A CA 1
ATOM 849 C C A LEU A 1 120 ? 61.319 39.196 20.382 0.50 14.73 119 LEU A C 1
ATOM 850 C C B LEU A 1 120 ? 61.341 39.226 20.574 0.50 15.58 119 LEU A C 1
ATOM 851 O O A LEU A 1 120 ? 60.990 39.823 19.371 0.50 14.85 119 LEU A O 1
ATOM 852 O O B LEU A 1 120 ? 61.111 40.002 19.641 0.50 15.83 119 LEU A O 1
ATOM 861 N N A ARG A 1 121 ? 62.471 38.547 20.501 0.50 15.59 120 ARG A N 1
ATOM 862 N N B ARG A 1 121 ? 62.418 38.446 20.618 0.50 16.08 120 ARG A N 1
ATOM 863 C CA A ARG A 1 121 ? 63.456 38.489 19.407 0.50 16.38 120 ARG A CA 1
ATOM 864 C CA B ARG A 1 121 ? 63.425 38.460 19.540 0.50 16.92 120 ARG A CA 1
ATOM 865 C C A ARG A 1 121 ? 62.849 37.836 18.180 0.50 16.77 120 ARG A C 1
ATOM 866 C C B ARG A 1 121 ? 62.835 37.859 18.252 0.50 17.00 120 ARG A C 1
ATOM 867 O O A ARG A 1 121 ? 63.024 38.319 17.051 0.50 17.61 120 ARG A O 1
ATOM 868 O O B ARG A 1 121 ? 62.981 38.426 17.165 0.50 17.94 120 ARG A O 1
ATOM 883 N N . ILE A 1 122 ? 62.163 36.718 18.392 1.00 16.70 121 ILE A N 1
ATOM 884 C CA . ILE A 1 122 ? 61.520 36.007 17.291 1.00 17.10 121 ILE A CA 1
ATOM 885 C C . ILE A 1 122 ? 60.491 36.907 16.624 1.00 16.53 121 ILE A C 1
ATOM 886 O O . ILE A 1 122 ? 60.422 36.981 15.381 1.00 17.46 121 ILE A O 1
ATOM 891 N N . ILE A 1 123 ? 59.693 37.614 17.420 1.00 17.24 122 ILE A N 1
ATOM 892 C CA . ILE A 1 123 ? 58.665 38.493 16.864 1.00 18.28 122 ILE A CA 1
ATOM 893 C C . ILE A 1 123 ? 59.297 39.597 16.029 1.00 18.97 122 ILE A C 1
ATOM 894 O O . ILE A 1 123 ? 58.822 39.942 14.945 1.00 20.74 122 ILE A O 1
ATOM 899 N N . GLU A 1 124 ? 60.380 40.165 16.534 1.00 19.93 123 GLU A N 1
ATOM 900 C CA . GLU A 1 124 ? 61.040 41.260 15.821 1.00 21.07 123 GLU A CA 1
ATOM 901 C C . GLU A 1 124 ? 61.626 40.777 14.471 1.00 21.22 123 GLU A C 1
ATOM 902 O O . GLU A 1 124 ? 61.491 41.452 13.443 1.00 21.12 123 GLU A O 1
ATOM 908 N N . HIS A 1 125 ? 62.260 39.606 14.477 1.00 21.21 124 HIS A N 1
ATOM 909 C CA . HIS A 1 125 ? 62.798 39.006 13.259 1.00 21.38 124 HIS A CA 1
ATOM 910 C C . HIS A 1 125 ? 61.668 38.762 12.274 1.00 20.91 124 HIS A C 1
ATOM 911 O O . HIS A 1 125 ? 61.791 39.096 11.091 1.00 21.27 124 HIS A O 1
ATOM 926 N N . ARG A 1 127 ? 58.612 40.072 12.055 1.00 20.81 126 ARG A N 1
ATOM 927 C CA A ARG A 1 127 ? 58.032 41.305 11.531 0.50 21.72 126 ARG A CA 1
ATOM 928 C CA B ARG A 1 127 ? 58.034 41.301 11.535 0.50 21.48 126 ARG A CA 1
ATOM 929 C C . ARG A 1 127 ? 58.873 41.875 10.395 1.00 21.53 126 ARG A C 1
ATOM 930 O O . ARG A 1 127 ? 58.334 42.330 9.381 1.00 21.06 126 ARG A O 1
ATOM 945 N N . ASN A 1 128 ? 60.193 41.875 10.574 1.00 21.45 127 ASN A N 1
ATOM 946 C CA . ASN A 1 128 ? 61.092 42.391 9.526 1.00 22.33 127 ASN A CA 1
ATOM 947 C C . ASN A 1 128 ? 61.093 41.559 8.246 1.00 22.12 127 ASN A C 1
ATOM 948 O O . ASN A 1 128 ? 61.124 42.101 7.142 1.00 22.56 127 ASN A O 1
ATOM 953 N N . LEU A 1 129 ? 61.103 40.244 8.406 1.00 22.10 128 LEU A N 1
ATOM 954 C CA . LEU A 1 129 ? 61.207 39.323 7.281 1.00 21.84 128 LEU A CA 1
ATOM 955 C C . LEU A 1 129 ? 59.896 39.239 6.501 1.00 21.40 128 LEU A C 1
ATOM 956 O O . LEU A 1 129 ? 59.901 39.117 5.286 1.00 20.44 128 LEU A O 1
ATOM 961 N N . GLU A 1 130 ? 58.778 39.319 7.214 1.00 20.71 129 GLU A N 1
ATOM 962 C CA . GLU A 1 130 ? 57.449 39.140 6.615 1.00 21.46 129 GLU A CA 1
ATOM 963 C C . GLU A 1 130 ? 56.724 40.458 6.401 1.00 20.69 129 GLU A C 1
ATOM 964 O O . GLU A 1 130 ? 55.578 40.461 5.952 1.00 20.31 129 GLU A O 1
ATOM 970 N N . ASP A 1 131 ? 57.405 41.567 6.692 1.00 21.01 130 ASP A N 1
ATOM 971 C CA . ASP A 1 131 ? 56.842 42.908 6.538 1.00 21.74 130 ASP A CA 1
ATOM 972 C C . ASP A 1 131 ? 55.483 43.016 7.249 1.00 21.90 130 ASP A C 1
ATOM 973 O O . ASP A 1 131 ? 54.496 43.492 6.680 1.00 21.86 130 ASP A O 1
ATOM 978 N N . LEU A 1 132 ? 55.450 42.549 8.501 1.00 22.44 131 LEU A N 1
ATOM 979 C CA . LEU A 1 132 ? 54.239 42.595 9.321 1.00 22.77 131 LEU A CA 1
ATOM 980 C C . LEU A 1 132 ? 54.229 43.868 10.168 1.00 22.80 131 LEU A C 1
ATOM 981 O O . LEU A 1 132 ? 55.019 44.016 11.128 1.00 23.73 131 LEU A O 1
ATOM 986 N N . HIS A 1 133 ? 53.323 44.761 9.787 1.00 22.90 132 HIS A N 1
ATOM 987 C CA . HIS A 1 133 ? 53.092 46.004 10.482 1.00 23.39 132 HIS A CA 1
ATOM 988 C C . HIS A 1 133 ? 52.327 45.737 11.773 1.00 21.93 132 HIS A C 1
ATOM 989 O O . HIS A 1 133 ? 51.187 45.257 11.752 1.00 22.58 132 HIS A O 1
ATOM 996 N N . ALA A 1 134 ? 52.959 46.047 12.892 1.00 20.37 133 ALA A N 1
ATOM 997 C CA . ALA A 1 134 ? 52.335 45.833 14.189 1.00 19.15 133 ALA A CA 1
ATOM 998 C C . ALA A 1 134 ? 52.922 46.758 15.251 1.00 18.25 133 ALA A C 1
ATOM 999 O O . ALA A 1 134 ? 54.078 47.169 15.163 1.00 20.20 133 ALA A O 1
ATOM 1001 N N A ASP A 1 135 ? 52.109 47.093 16.246 0.50 17.72 134 ASP A N 1
ATOM 1002 N N B ASP A 1 135 ? 52.099 47.116 16.226 0.50 17.45 134 ASP A N 1
ATOM 1003 C CA A ASP A 1 135 ? 52.580 47.745 17.469 0.50 17.05 134 ASP A CA 1
ATOM 1004 C CA B ASP A 1 135 ? 52.592 47.687 17.470 0.50 16.90 134 ASP A CA 1
ATOM 1005 C C A ASP A 1 135 ? 52.770 46.662 18.538 0.50 16.08 134 ASP A C 1
ATOM 1006 C C B ASP A 1 135 ? 52.810 46.541 18.429 0.50 16.05 134 ASP A C 1
ATOM 1007 O O A ASP A 1 135 ? 51.790 46.034 18.961 0.50 15.10 134 ASP A O 1
ATOM 1008 O O B ASP A 1 135 ? 51.908 45.730 18.644 0.50 15.32 134 ASP A O 1
ATOM 1017 N N . VAL A 1 136 ? 54.020 46.447 18.974 1.00 15.16 135 VAL A N 1
ATOM 1018 C CA . VAL A 1 136 ? 54.324 45.424 19.977 1.00 14.26 135 VAL A CA 1
ATOM 1019 C C . VAL A 1 136 ? 54.191 46.009 21.369 1.00 14.23 135 VAL A C 1
ATOM 1020 O O . VAL A 1 136 ? 54.809 47.027 21.652 1.00 14.28 135 VAL A O 1
ATOM 1024 N N . LYS A 1 137 ? 53.367 45.395 22.203 1.00 13.05 136 LYS A N 1
ATOM 1025 C CA . LYS A 1 137 ? 53.155 45.830 23.579 1.00 14.59 136 LYS A CA 1
ATOM 1026 C C . LYS A 1 137 ? 53.474 44.663 24.545 1.00 13.24 136 LYS A C 1
ATOM 1027 O O . LYS A 1 137 ? 52.854 43.598 24.488 1.00 15.03 136 LYS A O 1
ATOM 1033 N N . VAL A 1 138 ? 54.424 44.901 25.441 1.00 11.61 137 VAL A N 1
ATOM 1034 C CA . VAL A 1 138 ? 54.896 43.871 26.331 1.00 11.44 137 VAL A CA 1
ATOM 1035 C C . VAL A 1 138 ? 54.199 44.071 27.670 1.00 11.06 137 VAL A C 1
ATOM 1036 O O . VAL A 1 138 ? 54.156 45.184 28.222 1.00 10.99 137 VAL A O 1
ATOM 1040 N N . ILE A 1 139 ? 53.711 42.953 28.200 1.00 10.97 138 ILE A N 1
ATOM 1041 C CA . ILE A 1 139 ? 53.008 42.917 29.470 1.00 10.78 138 ILE A CA 1
ATOM 1042 C C . ILE A 1 139 ? 53.822 42.054 30.449 1.00 11.24 138 ILE A C 1
ATOM 1043 O O . ILE A 1 139 ? 53.989 40.864 30.213 1.00 11.86 138 ILE A O 1
ATOM 1048 N N . PRO A 1 140 ? 54.381 42.665 31.515 1.00 11.92 139 PRO A N 1
ATOM 1049 C CA . PRO A 1 140 ? 55.183 41.915 32.489 1.00 11.80 139 PRO A CA 1
ATOM 1050 C C . PRO A 1 140 ? 54.406 40.854 33.226 1.00 12.20 139 PRO A C 1
ATOM 1051 O O . PRO A 1 140 ? 53.191 40.972 33.407 1.00 12.79 139 PRO A O 1
ATOM 1055 N N . GLY A 1 141 ? 55.146 39.867 33.706 1.00 12.33 140 GLY A N 1
ATOM 1056 C CA . GLY A 1 141 ? 54.593 38.836 34.556 1.00 12.09 140 GLY A CA 1
ATOM 1057 C C . GLY A 1 141 ? 55.592 38.452 35.631 1.00 12.06 140 GLY A C 1
ATOM 1058 O O . GLY A 1 141 ? 56.747 38.826 35.589 1.00 12.73 140 GLY A O 1
ATOM 1059 N N . ILE A 1 142 ? 55.107 37.631 36.548 1.00 11.22 141 ILE A N 1
ATOM 1060 C CA . ILE A 1 142 ? 55.887 37.178 37.686 1.00 9.88 141 ILE A CA 1
ATOM 1061 C C . ILE A 1 142 ? 56.906 36.122 37.267 1.00 10.13 141 ILE A C 1
ATOM 1062 O O . ILE A 1 142 ? 56.566 35.041 36.797 1.00 10.68 141 ILE A O 1
ATOM 1067 N N . THR A 1 143 ? 58.168 36.390 37.544 1.00 7.09 142 THR A N 1
ATOM 1068 C CA . THR A 1 143 ? 59.259 35.507 37.165 1.00 7.19 142 THR A CA 1
ATOM 1069 C C . THR A 1 143 ? 59.466 34.355 38.179 1.00 7.05 142 THR A C 1
ATOM 1070 O O . THR A 1 143 ? 59.043 34.429 39.329 1.00 7.32 142 THR A O 1
ATOM 1074 N N . ALA A 1 144 ? 60.139 33.296 37.741 1.00 6.86 143 ALA A N 1
ATOM 1075 C CA . ALA A 1 144 ? 60.475 32.187 38.627 1.00 7.81 143 ALA A CA 1
ATOM 1076 C C . ALA A 1 144 ? 61.318 32.675 39.827 1.00 8.60 143 ALA A C 1
ATOM 1077 O O . ALA A 1 144 ? 61.208 32.181 40.949 1.00 9.64 143 ALA A O 1
ATOM 1079 N N . VAL A 1 145 ? 62.198 33.645 39.570 1.00 8.71 144 VAL A N 1
ATOM 1080 C CA . VAL A 1 145 ? 63.022 34.244 40.645 1.00 9.06 144 VAL A CA 1
ATOM 1081 C C . VAL A 1 145 ? 62.155 34.850 41.741 1.00 8.61 144 VAL A C 1
ATOM 1082 O O . VAL A 1 145 ? 62.410 34.699 42.947 1.00 8.97 144 VAL A O 1
ATOM 1086 N N . GLN A 1 146 ? 61.139 35.593 41.331 1.00 7.63 145 GLN A N 1
ATOM 1087 C CA . GLN A 1 146 ? 60.240 36.227 42.323 1.00 8.62 145 GLN A CA 1
ATOM 1088 C C . GLN A 1 146 ? 59.439 35.198 43.090 1.00 7.60 145 GLN A C 1
ATOM 1089 O O . GLN A 1 146 ? 59.140 35.384 44.283 1.00 8.58 145 GLN A O 1
ATOM 1095 N N . VAL A 1 147 ? 59.053 34.102 42.430 1.00 6.82 146 VAL A N 1
ATOM 1096 C CA . VAL A 1 147 ? 58.330 33.021 43.133 1.00 7.49 146 VAL A CA 1
ATOM 1097 C C . VAL A 1 147 ? 59.297 32.326 44.116 1.00 7.11 146 VAL A C 1
ATOM 1098 O O . VAL A 1 147 ? 58.904 32.021 45.224 1.00 8.18 146 VAL A O 1
ATOM 1102 N N . LEU A 1 148 ? 60.546 32.094 43.727 1.00 7.22 147 LEU A N 1
ATOM 1103 C CA . LEU A 1 148 ? 61.507 31.465 44.631 1.00 7.22 147 LEU A CA 1
ATOM 1104 C C . LEU A 1 148 ? 61.647 32.291 45.925 1.00 6.06 147 LEU A C 1
ATOM 1105 O O . LEU A 1 148 ? 61.583 31.771 47.048 1.00 7.13 147 LEU A O 1
ATOM 1110 N N . THR A 1 149 ? 61.878 33.598 45.766 1.00 5.94 148 THR A N 1
ATOM 1111 C CA . THR A 1 149 ? 62.142 34.433 46.945 1.00 7.37 148 THR A CA 1
ATOM 1112 C C . THR A 1 149 ? 60.848 34.555 47.758 1.00 6.99 148 THR A C 1
ATOM 1113 O O . THR A 1 149 ? 60.892 34.563 48.993 1.00 8.16 148 THR A O 1
ATOM 1117 N N . ALA A 1 150 ? 59.690 34.640 47.115 1.00 6.07 149 ALA A N 1
ATOM 1118 C CA . ALA A 1 150 ? 58.442 34.794 47.856 1.00 5.94 149 ALA A CA 1
ATOM 1119 C C . ALA A 1 150 ? 58.106 33.502 48.631 1.00 5.75 149 ALA A C 1
ATOM 1120 O O . ALA A 1 150 ? 57.734 33.540 49.798 1.00 5.87 149 ALA A O 1
ATOM 1122 N N . GLU A 1 151 ? 58.282 32.335 47.979 1.00 5.96 150 GLU A N 1
ATOM 1123 C CA . GLU A 1 151 ? 57.957 31.085 48.631 1.00 6.63 150 GLU A CA 1
ATOM 1124 C C . GLU A 1 151 ? 58.876 30.772 49.825 1.00 5.56 150 GLU A C 1
ATOM 1125 O O . GLU A 1 151 ? 58.438 30.203 50.852 1.00 6.58 150 GLU A O 1
ATOM 1131 N N . HIS A 1 152 ? 60.144 31.161 49.712 1.00 4.32 151 HIS A N 1
ATOM 1132 C CA . HIS A 1 152 ? 61.100 31.074 50.845 1.00 5.32 151 HIS A CA 1
ATOM 1133 C C . HIS A 1 152 ? 61.034 32.224 51.864 1.00 5.98 151 HIS A C 1
ATOM 1134 O O . HIS A 1 152 ? 61.646 32.111 52.956 1.00 8.26 151 HIS A O 1
ATOM 1141 N N . GLY A 1 153 ? 60.287 33.287 51.524 1.00 5.51 152 GLY A N 1
ATOM 1142 C CA . GLY A 1 153 ? 60.133 34.431 52.392 1.00 5.94 152 GLY A CA 1
ATOM 1143 C C . GLY A 1 153 ? 61.413 35.171 52.660 1.00 5.99 152 GLY A C 1
ATOM 1144 O O . GLY A 1 153 ? 61.693 35.594 53.808 1.00 8.40 152 GLY A O 1
ATOM 1145 N N . ILE A 1 154 ? 62.210 35.344 51.601 1.00 5.43 153 ILE A N 1
ATOM 1146 C CA . ILE A 1 154 ? 63.496 35.981 51.717 1.00 6.57 153 ILE A CA 1
ATOM 1147 C C . ILE A 1 154 ? 63.601 37.212 50.793 1.00 6.40 153 ILE A C 1
ATOM 1148 O O . ILE A 1 154 ? 62.814 37.424 49.847 1.00 5.90 153 ILE A O 1
ATOM 1153 N N . LEU A 1 155 ? 64.586 38.046 51.115 1.00 7.35 154 LEU A N 1
ATOM 1154 C CA A LEU A 1 155 ? 64.978 39.140 50.240 0.50 7.51 154 LEU A CA 1
ATOM 1155 C CA B LEU A 1 155 ? 65.005 39.153 50.255 0.50 7.66 154 LEU A CA 1
ATOM 1156 C C . LEU A 1 155 ? 65.997 38.630 49.219 1.00 7.05 154 LEU A C 1
ATOM 1157 O O . LEU A 1 155 ? 66.808 37.713 49.504 1.00 7.64 154 LEU A O 1
ATOM 1166 N N . ILE A 1 156 ? 65.968 39.214 48.033 1.00 6.88 155 ILE A N 1
ATOM 1167 C CA . ILE A 1 156 ? 66.894 38.829 46.956 1.00 7.46 155 ILE A CA 1
ATOM 1168 C C . ILE A 1 156 ? 68.272 39.444 47.150 1.00 8.14 155 ILE A C 1
ATOM 1169 O O . ILE A 1 156 ? 69.242 39.050 46.492 1.00 8.87 155 ILE A O 1
ATOM 1174 N N . ASN A 1 157 ? 68.370 40.416 48.049 1.00 7.65 156 ASN A N 1
ATOM 1175 C CA . ASN A 1 157 ? 69.645 41.078 48.344 1.00 7.70 156 ASN A CA 1
ATOM 1176 C C . ASN A 1 157 ? 69.774 41.368 49.830 1.00 8.02 156 ASN A C 1
ATOM 1177 O O . ASN A 1 157 ? 68.775 41.593 50.511 1.00 8.91 156 ASN A O 1
ATOM 1182 N N . ARG A 1 158 ? 71.011 41.426 50.328 1.00 8.02 157 ARG A N 1
ATOM 1183 C CA . ARG A 1 158 ? 71.276 42.108 51.612 1.00 8.37 157 ARG A CA 1
ATOM 1184 C C . ARG A 1 158 ? 71.379 43.611 51.348 1.00 8.83 157 ARG A C 1
ATOM 1185 O O . ARG A 1 158 ? 71.442 44.052 50.185 1.00 7.99 157 ARG A O 1
ATOM 1193 N N . ILE A 1 159 ? 71.394 44.404 52.410 1.00 8.76 158 ILE A N 1
ATOM 1194 C CA . ILE A 1 159 ? 71.408 45.855 52.280 1.00 9.96 158 ILE A CA 1
ATOM 1195 C C . ILE A 1 159 ? 72.548 46.356 51.392 1.00 9.89 158 ILE A C 1
ATOM 1196 O O . ILE A 1 159 ? 73.720 46.026 51.593 1.00 10.64 158 ILE A O 1
ATOM 1201 N N . GLY A 1 160 ? 72.153 47.096 50.352 1.00 10.21 159 GLY A N 1
ATOM 1202 C CA . GLY A 1 160 ? 73.058 47.675 49.373 1.00 10.76 159 GLY A CA 1
ATOM 1203 C C . GLY A 1 160 ? 73.746 46.718 48.419 1.00 10.32 159 GLY A C 1
ATOM 1204 O O . GLY A 1 160 ? 74.622 47.155 47.659 1.00 11.54 159 GLY A O 1
ATOM 1205 N N . GLU A 1 161 ? 73.386 45.441 48.472 1.00 8.70 160 GLU A N 1
ATOM 1206 C CA . GLU A 1 161 ? 74.155 44.365 47.792 1.00 8.76 160 GLU A CA 1
ATOM 1207 C C . GLU A 1 161 ? 73.690 44.175 46.356 1.00 8.49 160 GLU A C 1
ATOM 1208 O O . GLU A 1 161 ? 72.473 44.166 46.072 1.00 8.76 160 GLU A O 1
ATOM 1214 N N . ALA A 1 162 ? 74.634 43.899 45.446 1.00 7.79 161 ALA A N 1
ATOM 1215 C CA . ALA A 1 162 ? 74.294 43.561 44.081 1.00 6.24 161 ALA A CA 1
ATOM 1216 C C . ALA A 1 162 ? 73.640 42.201 43.976 1.00 6.34 161 ALA A C 1
ATOM 1217 O O . ALA A 1 162 ? 73.847 41.361 44.856 1.00 6.21 161 ALA A O 1
ATOM 1219 N N . ILE A 1 163 ? 72.888 41.988 42.893 1.00 5.90 162 ILE A N 1
ATOM 1220 C CA . ILE A 1 163 ? 72.216 40.767 42.617 1.00 6.73 162 ILE A CA 1
ATOM 1221 C C . ILE A 1 163 ? 72.721 40.288 41.258 1.00 6.75 162 ILE A C 1
ATOM 1222 O O . ILE A 1 163 ? 72.531 40.981 40.284 1.00 7.71 162 ILE A O 1
ATOM 1227 N N . HIS A 1 164 ? 73.358 39.139 41.206 1.00 5.41 163 HIS A N 1
ATOM 1228 C CA . HIS A 1 164 ? 73.877 38.656 39.944 1.00 5.55 163 HIS A CA 1
ATOM 1229 C C . HIS A 1 164 ? 73.001 37.484 39.496 1.00 6.54 163 HIS A C 1
ATOM 1230 O O . HIS A 1 164 ? 73.033 36.432 40.125 1.00 9.70 163 HIS A O 1
ATOM 1237 N N . ILE A 1 165 ? 72.307 37.619 38.389 1.00 6.07 164 ILE A N 1
ATOM 1238 C CA . ILE A 1 165 ? 71.472 36.562 37.867 1.00 6.56 164 ILE A CA 1
ATOM 1239 C C . ILE A 1 165 ? 72.210 35.956 36.676 1.00 5.10 164 ILE A C 1
ATOM 1240 O O . ILE A 1 165 ? 72.660 36.679 35.756 1.00 6.09 164 ILE A O 1
ATOM 1245 N N . THR A 1 166 ? 72.324 34.637 36.686 1.00 5.17 165 THR A N 1
ATOM 1246 C CA . THR A 1 166 ? 73.097 33.999 35.665 1.00 6.04 165 THR A CA 1
ATOM 1247 C C . THR A 1 166 ? 72.610 32.586 35.406 1.00 6.82 165 THR A C 1
ATOM 1248 O O . THR A 1 166 ? 71.585 32.148 35.922 1.00 7.19 165 THR A O 1
ATOM 1252 N N . THR A 1 167 ? 73.343 31.881 34.579 1.00 7.19 166 THR A N 1
ATOM 1253 C CA . THR A 1 167 ? 72.943 30.527 34.156 1.00 7.20 166 THR A CA 1
ATOM 1254 C C . THR A 1 167 ? 73.884 29.503 34.785 1.00 6.72 166 THR A C 1
ATOM 1255 O O . THR A 1 167 ? 74.998 29.831 35.225 1.00 6.73 166 THR A O 1
ATOM 1259 N N . GLY A 1 168 ? 73.442 28.248 34.803 1.00 7.30 167 GLY A N 1
ATOM 1260 C CA . GLY A 1 168 ? 74.273 27.185 35.329 1.00 8.26 167 GLY A CA 1
AT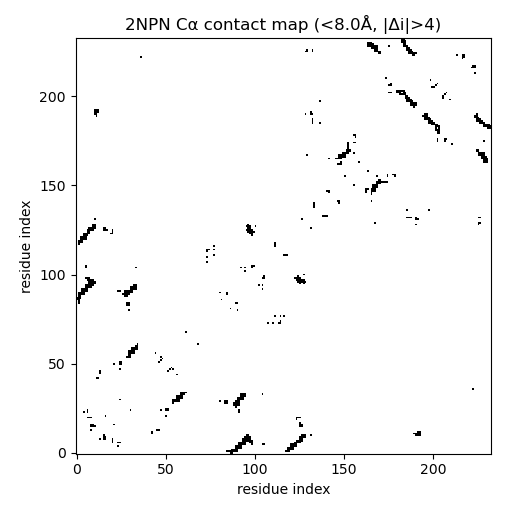OM 1261 C C . GLY A 1 168 ? 75.590 27.112 34.564 1.00 9.04 167 GLY A C 1
ATOM 1262 O O . GLY A 1 168 ? 76.653 26.935 35.162 1.00 8.96 167 GLY A O 1
ATOM 1263 N N . ARG A 1 169 ? 75.523 27.242 33.239 1.00 9.70 168 ARG A N 1
ATOM 1264 C CA . ARG A 1 169 ? 76.714 27.214 32.390 1.00 10.38 168 ARG A CA 1
ATOM 1265 C C . ARG A 1 169 ? 77.721 28.316 32.775 1.00 9.75 168 ARG A C 1
ATOM 1266 O O . ARG A 1 169 ? 78.936 28.073 32.789 1.00 10.25 168 ARG A O 1
ATOM 1274 N N . ASN A 1 170 ? 77.231 29.526 33.065 1.00 7.59 169 ASN A N 1
ATOM 1275 C CA . ASN A 1 170 ? 78.107 30.652 33.408 1.00 7.34 169 ASN A CA 1
ATOM 1276 C C . ASN A 1 170 ? 78.648 30.580 34.858 1.00 7.30 169 ASN A C 1
ATOM 1277 O O . ASN A 1 170 ? 79.607 31.278 35.184 1.00 7.45 169 ASN A O 1
ATOM 1282 N N . LEU A 1 171 ? 78.002 29.791 35.719 1.00 7.19 170 LEU A N 1
ATOM 1283 C CA . LEU A 1 171 ? 78.282 29.875 37.178 1.00 8.74 170 LEU A CA 1
ATOM 1284 C C . LEU A 1 171 ? 79.757 29.603 37.528 1.00 10.17 170 LEU A C 1
ATOM 1285 O O . LEU A 1 171 ? 80.348 30.352 38.326 1.00 9.44 170 LEU A O 1
ATOM 1290 N N . PRO A 1 172 ? 80.339 28.524 36.977 1.00 11.80 171 PRO A N 1
ATOM 1291 C CA . PRO A 1 172 ? 81.760 28.289 37.279 1.00 12.52 171 PRO A CA 1
ATOM 1292 C C . PRO A 1 172 ? 82.713 29.417 36.900 1.00 13.44 171 PRO A C 1
ATOM 1293 O O . PRO A 1 172 ? 83.771 29.525 37.537 1.00 15.61 171 PRO A O 1
ATOM 1297 N N . GLU A 1 173 ? 82.379 30.209 35.869 1.00 11.83 172 GLU A N 1
ATOM 1298 C CA . GLU A 1 173 ? 83.194 31.339 35.428 1.00 12.91 172 GLU A CA 1
ATOM 1299 C C . GLU A 1 173 ? 82.838 32.666 36.112 1.00 12.71 172 GLU A C 1
ATOM 13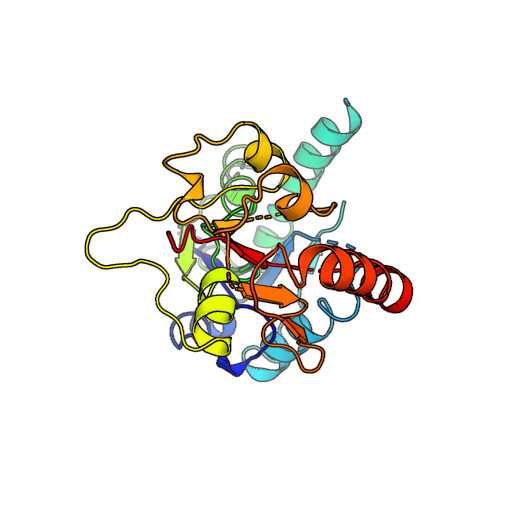00 O O . GLU A 1 173 ? 83.480 33.689 35.868 1.00 14.62 172 GLU A O 1
ATOM 1306 N N . THR A 1 174 ? 81.839 32.647 36.994 1.00 10.51 173 THR A N 1
ATOM 1307 C CA . THR A 1 174 ? 81.383 33.840 37.682 1.00 10.15 173 THR A CA 1
ATOM 1308 C C . THR A 1 174 ? 82.345 34.221 38.826 1.00 9.36 173 THR A C 1
ATOM 1309 O O . THR A 1 174 ? 82.831 33.348 39.538 1.00 10.32 173 THR A O 1
ATOM 1313 N N . SER A 1 175 ? 82.624 35.514 38.997 1.00 9.49 174 SER A N 1
ATOM 1314 C CA . SER A 1 175 ? 83.574 35.930 40.058 1.00 9.42 174 SER A CA 1
ATOM 1315 C C . SER A 1 175 ? 83.067 35.525 41.440 1.00 9.57 174 SER A C 1
ATOM 1316 O O . SER A 1 175 ? 81.849 35.410 41.693 1.00 8.22 174 SER A O 1
ATOM 1319 N N . ALA A 1 176 ? 84.014 35.302 42.351 1.00 9.90 175 ALA A N 1
ATOM 1320 C CA . ALA A 1 176 ? 83.657 35.044 43.733 1.00 10.41 175 ALA A CA 1
ATOM 1321 C C . ALA A 1 176 ? 82.819 36.182 44.294 1.00 10.21 175 ALA A C 1
ATOM 1322 O O . ALA A 1 176 ? 81.886 35.959 45.031 1.00 10.10 175 ALA A O 1
ATOM 1324 N N A LYS A 1 177 ? 83.148 37.415 43.906 0.50 10.31 176 LYS A N 1
ATOM 1325 N N B LYS A 1 177 ? 83.149 37.411 43.911 0.50 10.47 176 LYS A N 1
ATOM 1326 C CA A LYS A 1 177 ? 82.432 38.573 44.399 0.50 9.98 176 LYS A CA 1
ATOM 1327 C CA B LYS A 1 177 ? 82.430 38.556 44.408 0.50 10.59 176 LYS A CA 1
ATOM 1328 C C A LYS A 1 177 ? 80.980 38.508 43.958 0.50 9.90 176 LYS A C 1
ATOM 1329 C C B LYS A 1 177 ? 80.976 38.433 43.979 0.50 10.15 176 LYS A C 1
ATOM 1330 O O A LYS A 1 177 ? 80.093 38.756 44.739 0.50 10.12 176 LYS A O 1
ATOM 1331 O O B LYS A 1 177 ? 80.086 38.501 44.801 0.50 10.29 176 LYS A O 1
ATOM 1342 N N . ASP A 1 178 ? 80.746 38.163 42.703 1.00 9.83 177 ASP A N 1
ATOM 1343 C CA . ASP A 1 178 ? 79.361 38.045 42.226 1.00 10.71 177 ASP A CA 1
ATOM 1344 C C . ASP A 1 178 ? 78.615 36.861 42.837 1.00 9.66 177 ASP A C 1
ATOM 1345 O O . ASP A 1 178 ? 77.391 36.932 43.071 1.00 11.36 177 ASP A O 1
ATOM 1350 N N . ARG A 1 179 ? 79.325 35.767 43.104 1.00 9.67 178 ARG A N 1
ATOM 1351 C CA . ARG A 1 179 ? 78.741 34.593 43.731 1.00 10.14 178 ARG A CA 1
ATOM 1352 C C . ARG A 1 179 ? 78.353 34.819 45.199 1.00 9.62 178 ARG A C 1
ATOM 1353 O O . ARG A 1 179 ? 77.755 33.929 45.824 1.00 11.10 178 ARG A O 1
ATOM 1361 N N . ARG A 1 180 ? 78.644 36.000 45.740 1.00 9.49 179 ARG A N 1
ATOM 1362 C CA . ARG A 1 180 ? 78.249 36.323 47.085 1.00 9.01 179 ARG A CA 1
ATOM 1363 C C . ARG A 1 180 ? 76.723 36.437 47.225 1.00 7.80 179 ARG A C 1
ATOM 1364 O O . ARG A 1 180 ? 76.171 36.287 48.330 1.00 8.29 179 ARG A O 1
ATOM 1372 N N . ASN A 1 181 ? 76.072 36.747 46.101 1.00 7.91 180 ASN A N 1
ATOM 1373 C CA . ASN A 1 181 ? 74.596 36.856 46.069 1.00 8.19 180 ASN A CA 1
ATOM 1374 C C . ASN A 1 181 ? 74.174 36.696 44.625 1.00 7.98 180 ASN A C 1
ATOM 1375 O O . ASN A 1 181 ? 74.161 37.671 43.851 1.00 8.73 180 ASN A O 1
ATOM 1380 N N A CYS A 1 182 ? 73.888 35.467 44.252 0.50 7.49 181 CYS A N 1
ATOM 1381 N N B CYS A 1 182 ? 73.873 35.445 44.258 0.50 8.18 181 CYS A N 1
ATOM 1382 C CA A CYS A 1 182 ? 73.555 35.221 42.885 0.50 8.09 181 CYS A CA 1
ATOM 1383 C CA B CYS A 1 182 ? 73.754 35.017 42.852 0.50 8.21 181 CYS A CA 1
ATOM 1384 C C A CYS A 1 182 ? 72.359 34.307 42.779 0.50 7.84 181 CYS A C 1
ATOM 1385 C C B CYS A 1 182 ? 72.549 34.090 42.609 0.50 7.98 181 CYS A C 1
ATOM 1386 O O A CYS A 1 182 ? 72.017 33.578 43.698 0.50 6.73 181 CYS A O 1
ATOM 1387 O O B CYS A 1 182 ? 72.447 33.039 43.239 0.50 7.62 181 CYS A O 1
ATOM 1392 N N . VAL A 1 183 ? 71.666 34.468 41.671 1.00 6.98 182 VAL A N 1
ATOM 1393 C CA . VAL A 1 183 ? 70.514 33.633 41.301 1.00 7.09 182 VAL A CA 1
ATOM 1394 C C . VAL A 1 183 ? 70.897 32.834 40.060 1.00 7.55 182 VAL A C 1
ATOM 1395 O O . VAL A 1 183 ? 71.455 33.394 39.100 1.00 8.13 182 VAL A O 1
ATOM 1399 N N . VAL A 1 184 ? 70.628 31.534 40.056 1.00 7.00 183 VAL A N 1
ATOM 1400 C CA . VAL A 1 184 ? 71.020 30.649 38.979 1.00 6.88 183 VAL A CA 1
ATOM 1401 C C . VAL A 1 184 ? 69.773 30.014 38.327 1.00 8.06 183 VAL A C 1
ATOM 1402 O O . VAL A 1 184 ? 68.920 29.451 39.018 1.00 8.53 183 VAL A O 1
ATOM 1414 N N . LEU A 1 186 ? 68.397 28.005 34.431 1.00 8.22 185 LEU A N 1
ATOM 1415 C CA . LEU A 1 186 ? 68.849 27.223 33.285 1.00 8.64 185 LEU A CA 1
ATOM 1416 C C . LEU A 1 186 ? 69.993 26.232 33.671 1.00 9.46 185 LEU A C 1
ATOM 1417 O O . LEU A 1 186 ? 70.808 25.879 32.826 1.00 13.01 185 LEU A O 1
ATOM 1422 N N . ASP A 1 187 ? 69.997 25.721 34.891 1.00 9.62 186 ASP A N 1
ATOM 1423 C CA . ASP A 1 187 ? 71.038 24.761 35.292 1.00 9.36 186 ASP A CA 1
ATOM 1424 C C . ASP A 1 187 ? 70.510 23.357 35.068 1.00 10.56 186 ASP A C 1
ATOM 1425 O O . ASP A 1 187 ? 69.621 22.917 35.786 1.00 12.81 186 ASP A O 1
ATOM 1430 N N . GLY A 1 188 ? 71.040 22.692 34.055 1.00 11.26 187 GLY A N 1
ATOM 1431 C CA . GLY A 1 188 ? 70.668 21.299 33.764 1.00 11.51 187 GLY A CA 1
ATOM 1432 C C . GLY A 1 188 ? 71.407 20.285 34.601 1.00 12.98 187 GLY A C 1
ATOM 1433 O O . GLY A 1 188 ? 71.147 19.086 34.470 1.00 15.09 187 GLY A O 1
ATOM 1434 N N . LYS A 1 189 ? 72.382 20.747 35.379 1.00 11.63 188 LYS A N 1
ATOM 1435 C CA . LYS A 1 189 ? 73.251 19.893 36.143 1.00 12.87 188 LYS A CA 1
ATOM 1436 C C . LYS A 1 189 ? 73.064 20.363 37.579 1.00 12.38 188 LYS A C 1
ATOM 1437 O O . LYS A 1 189 ? 71.922 20.704 37.981 1.00 15.58 188 LYS A O 1
ATOM 1443 N N . THR A 1 190 ? 74.160 20.497 38.352 1.00 14.11 189 THR A N 1
ATOM 1444 C CA . THR A 1 190 ? 74.089 20.730 39.825 1.00 11.30 189 THR A CA 1
ATOM 1445 C C . THR A 1 190 ? 75.250 21.673 40.196 1.00 10.81 189 THR A C 1
ATOM 1446 O O . THR A 1 190 ? 76.125 21.364 41.004 1.00 10.40 189 THR A O 1
ATOM 1450 N N . ALA A 1 191 ? 75.228 22.867 39.605 1.00 9.93 190 ALA A N 1
ATOM 1451 C CA . ALA A 1 191 ? 76.402 23.734 39.605 1.00 10.44 190 ALA A CA 1
ATOM 1452 C C . ALA A 1 191 ? 76.768 24.292 40.988 1.00 10.27 190 ALA A C 1
ATOM 1453 O O . ALA A 1 191 ? 77.920 24.692 41.211 1.00 11.11 190 ALA A O 1
ATOM 1455 N N . TRP A 1 192 ? 75.819 24.294 41.926 1.00 9.56 191 TRP A N 1
ATOM 1456 C CA . TRP A 1 192 ? 76.099 24.662 43.302 1.00 9.38 191 TRP A CA 1
ATOM 1457 C C . TRP A 1 192 ? 77.234 23.819 43.908 1.00 10.06 191 TRP A C 1
ATOM 1458 O O . TRP A 1 192 ? 77.962 24.290 44.775 1.00 11.35 191 TRP A O 1
ATOM 1469 N N . GLN A 1 193 ? 77.326 22.569 43.499 1.00 10.81 192 GLN A N 1
ATOM 1470 C CA . GLN A 1 193 ? 78.339 21.695 44.101 1.00 11.98 192 GLN A CA 1
ATOM 1471 C C . GLN A 1 193 ? 79.744 22.158 43.754 1.00 13.54 192 GLN A C 1
ATOM 1472 O O . GLN A 1 193 ? 80.709 21.928 44.529 1.00 16.41 192 GLN A O 1
ATOM 1478 N N . ASP A 1 194 ? 79.886 22.811 42.604 1.00 13.30 193 ASP A N 1
ATOM 1479 C CA . ASP A 1 194 ? 81.180 23.178 42.048 1.00 13.89 193 ASP A CA 1
ATOM 1480 C C . ASP A 1 194 ? 81.743 24.491 42.598 1.00 12.84 193 ASP A C 1
ATOM 1481 O O . ASP A 1 194 ? 82.949 24.731 42.488 1.00 14.63 193 ASP A O 1
ATOM 1486 N N . VAL A 1 195 ? 80.899 25.332 43.179 1.00 10.86 194 VAL A N 1
ATOM 1487 C CA . VAL A 1 195 ? 81.334 26.669 43.579 1.00 11.78 194 VAL A CA 1
ATOM 1488 C C . VAL A 1 195 ? 81.196 26.972 45.071 1.00 11.85 194 VAL A C 1
ATOM 1489 O O . VAL A 1 195 ? 81.622 28.018 45.534 1.00 12.38 194 VAL A O 1
ATOM 1493 N N . ALA A 1 196 ? 80.569 26.069 45.804 1.00 13.42 195 ALA A N 1
ATOM 1494 C CA . ALA A 1 196 ? 80.338 26.301 47.240 1.00 12.98 195 ALA A CA 1
ATOM 1495 C C . ALA A 1 196 ? 81.608 26.315 48.074 1.00 12.33 195 ALA A C 1
ATOM 1496 O O . ALA A 1 196 ? 82.579 25.607 47.800 1.00 13.60 195 ALA A O 1
ATOM 1498 N N . THR A 1 197 ? 81.586 27.173 49.094 1.00 11.20 196 THR A N 1
ATOM 1499 C CA . THR A 1 197 ? 82.502 27.141 50.224 1.00 10.54 196 THR A CA 1
ATOM 1500 C C . THR A 1 197 ? 81.703 26.730 51.465 1.00 9.41 196 THR A C 1
ATOM 1501 O O . THR A 1 197 ? 80.476 26.541 51.390 1.00 8.15 196 THR A O 1
ATOM 1505 N N . GLU A 1 198 ? 82.383 26.681 52.612 1.00 9.04 197 GLU A N 1
ATOM 1506 C CA . GLU A 1 198 ? 81.672 26.326 53.848 1.00 8.62 197 GLU A CA 1
ATOM 1507 C C . GLU A 1 198 ? 80.581 27.336 54.201 1.00 7.51 197 GLU A C 1
ATOM 1508 O O . GLU A 1 198 ? 79.649 26.973 54.924 1.00 7.52 197 GLU A O 1
ATOM 1514 N N . HIS A 1 199 ? 80.690 28.571 53.700 1.00 5.73 198 HIS A N 1
ATOM 1515 C CA . HIS A 1 199 ? 79.746 29.649 54.054 1.00 6.18 198 HIS A CA 1
ATOM 1516 C C . HIS A 1 199 ? 78.601 29.825 53.060 1.00 6.68 198 HIS A C 1
ATOM 1517 O O . HIS A 1 199 ? 77.690 30.650 53.296 1.00 7.12 198 HIS A O 1
ATOM 1524 N N . THR A 1 200 ? 78.630 29.083 51.947 1.00 7.14 199 THR A N 1
ATOM 1525 C CA . THR A 1 200 ? 77.624 29.266 50.895 1.00 6.55 199 THR A CA 1
ATOM 1526 C C . THR A 1 200 ? 76.297 28.675 51.320 1.00 6.16 199 THR A C 1
ATOM 1527 O O . THR A 1 200 ? 76.221 27.461 51.621 1.00 6.61 199 THR A O 1
ATOM 1531 N N . TYR A 1 201 ? 75.263 29.513 51.321 1.00 6.58 200 TYR A N 1
ATOM 1532 C CA . TYR A 1 201 ? 73.908 29.097 51.681 1.00 6.09 200 TYR A CA 1
ATOM 1533 C C . TYR A 1 201 ? 73.098 29.037 50.375 1.00 7.06 200 TYR A C 1
ATOM 1534 O O . TYR A 1 201 ? 73.325 29.876 49.503 1.00 7.45 200 TYR A O 1
ATOM 1551 N N . TRP A 1 203 ? 69.022 28.687 48.716 1.00 5.45 202 TRP A N 1
ATOM 1552 C CA . TRP A 1 203 ? 67.597 28.502 48.646 1.00 6.04 202 TRP A CA 1
ATOM 1553 C C . TRP A 1 203 ? 67.230 27.997 47.257 1.00 6.34 202 TRP A C 1
ATOM 1554 O O . TRP A 1 203 ? 67.554 28.633 46.266 1.00 6.76 202 TRP A O 1
ATOM 1565 N N . TRP A 1 204 ? 66.586 26.831 47.204 1.00 6.34 203 TRP A N 1
ATOM 1566 C CA . TRP A 1 204 ? 66.342 26.104 45.961 1.00 7.01 203 TRP A CA 1
ATOM 1567 C C . TRP A 1 204 ? 64.862 25.823 45.814 1.00 6.80 203 TRP A C 1
ATOM 1568 O O . TRP A 1 204 ? 64.121 25.628 46.794 1.00 7.33 203 TRP A O 1
ATOM 1579 N N . GLY A 1 205 ? 64.394 25.794 44.562 1.00 7.76 204 GLY A N 1
ATOM 1580 C CA . GLY A 1 205 ? 63.059 25.355 44.311 1.00 7.48 204 GLY A CA 1
ATOM 1581 C C . GLY A 1 205 ? 62.866 24.822 42.917 1.00 7.15 204 GLY A C 1
ATOM 1582 O O . GLY A 1 205 ? 63.462 25.319 41.964 1.00 8.33 204 GLY A O 1
ATOM 1583 N N . ALA A 1 206 ? 61.976 23.837 42.818 1.00 6.70 205 ALA A N 1
ATOM 1584 C CA . ALA A 1 206 ? 61.594 23.243 41.550 1.00 6.62 205 ALA A CA 1
ATOM 1585 C C . ALA A 1 206 ? 60.094 23.251 41.413 1.00 7.68 205 ALA A C 1
ATOM 1586 O O . ALA A 1 206 ? 59.372 23.185 42.394 1.00 6.61 205 ALA A O 1
ATOM 1588 N N . PHE A 1 207 ? 59.628 23.385 40.169 1.00 7.13 206 PHE A N 1
ATOM 1589 C CA . PHE A 1 207 ? 58.199 23.395 39.866 1.00 6.98 206 PHE A CA 1
ATOM 1590 C C . PHE A 1 207 ? 57.504 24.470 40.707 1.00 7.37 206 PHE A C 1
ATOM 1591 O O . PHE A 1 207 ? 56.379 24.277 41.188 1.00 8.23 206 PHE A O 1
ATOM 1599 N N . LEU A 1 208 ? 58.175 25.608 40.847 1.00 7.41 207 LEU A N 1
ATOM 1600 C CA . LEU A 1 208 ? 57.681 26.699 41.663 1.00 7.83 207 LEU A CA 1
ATOM 1601 C C . LEU A 1 208 ? 56.324 27.188 41.196 1.00 8.48 207 LEU A C 1
ATOM 1602 O O . LEU A 1 208 ? 56.091 27.289 39.984 1.00 8.98 207 LEU A O 1
ATOM 1607 N N . GLY A 1 209 ? 55.441 27.478 42.163 1.00 9.59 208 GLY A N 1
ATOM 1608 C CA . GLY A 1 209 ? 54.114 27.997 41.880 1.00 10.41 208 GLY A CA 1
ATOM 1609 C C . GLY A 1 209 ? 53.062 26.906 41.749 1.00 11.84 208 GLY A C 1
ATOM 1610 O O . GLY A 1 209 ? 51.861 27.188 41.949 1.00 15.98 208 GLY A O 1
ATOM 1611 N N . THR A 1 210 ? 53.487 25.693 41.390 1.00 11.40 209 THR A N 1
ATOM 1612 C CA . THR A 1 210 ? 52.626 24.565 41.026 1.00 11.88 209 THR A CA 1
ATOM 1613 C C . THR A 1 210 ? 52.324 23.717 42.248 1.00 11.80 209 THR A C 1
ATOM 1614 O O . THR A 1 210 ? 52.941 23.842 43.304 1.00 11.47 209 THR A O 1
ATOM 1618 N N . GLU A 1 211 ? 51.352 22.816 42.079 1.00 12.05 210 GLU A N 1
ATOM 1619 C CA . GLU A 1 211 ? 51.026 21.834 43.104 1.00 12.63 210 GLU A CA 1
ATOM 1620 C C . GLU A 1 211 ? 52.149 20.809 43.342 1.00 12.22 210 GLU A C 1
ATOM 1621 O O . GLU A 1 211 ? 52.109 20.071 44.325 1.00 13.79 210 GLU A O 1
ATOM 1627 N N A GLN A 1 212 ? 53.125 20.742 42.441 0.50 12.07 211 GLN A N 1
ATOM 1628 N N B GLN A 1 212 ? 53.110 20.780 42.414 0.50 12.03 211 GLN A N 1
ATOM 1629 C CA A GLN A 1 212 ? 54.264 19.845 42.617 0.50 11.74 211 GLN A CA 1
ATOM 1630 C CA B GLN A 1 212 ? 54.270 19.900 42.476 0.50 11.57 211 GLN A CA 1
ATOM 1631 C C A GLN A 1 212 ? 55.506 20.632 43.052 0.50 10.33 211 GLN A C 1
ATOM 1632 C C B GLN A 1 212 ? 55.468 20.597 43.147 0.50 10.27 211 GLN A C 1
ATOM 1633 O O A GLN A 1 212 ? 56.633 20.116 42.964 0.50 9.84 211 GLN A O 1
ATOM 1634 O O B GLN A 1 212 ? 56.522 19.974 43.347 0.50 9.54 211 GLN A O 1
ATOM 1645 N N . GLN A 1 213 ? 55.311 21.872 43.507 1.00 9.46 212 GLN A N 1
ATOM 1646 C CA . GLN A 1 213 ? 56.435 22.645 44.057 1.00 9.01 212 GLN A CA 1
ATOM 1647 C C . GLN A 1 213 ? 57.226 21.913 45.155 1.00 8.13 212 GLN A C 1
ATOM 1648 O O . GLN A 1 213 ? 56.654 21.330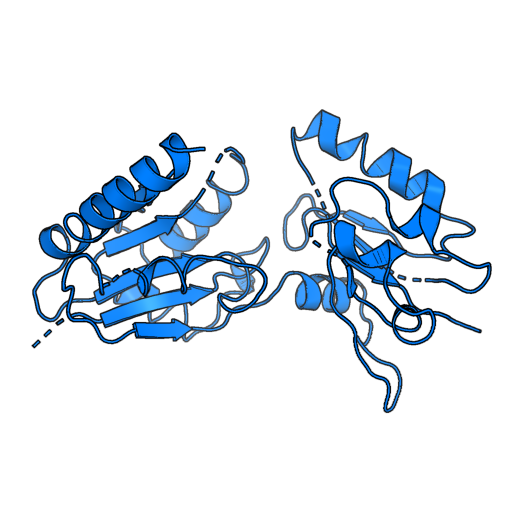 46.079 1.00 8.88 212 GLN A O 1
ATOM 1654 N N . VAL A 1 214 ? 58.549 21.995 45.058 1.00 7.79 213 VAL A N 1
ATOM 1655 C CA . VAL A 1 214 ? 59.462 21.472 46.058 1.00 7.51 213 VAL A CA 1
ATOM 1656 C C . VAL A 1 214 ? 60.485 22.522 46.395 1.00 8.19 213 VAL A C 1
ATOM 1657 O O . VAL A 1 214 ? 61.084 23.123 45.475 1.00 8.92 213 VAL A O 1
ATOM 1661 N N . LEU A 1 215 ? 60.645 22.773 47.698 1.00 7.21 214 LEU A N 1
ATOM 1662 C CA . LEU A 1 215 ? 61.592 23.759 48.220 1.00 6.84 214 LEU A CA 1
ATOM 1663 C C . LEU A 1 215 ? 62.616 23.076 49.089 1.00 6.84 214 LEU A C 1
ATOM 1664 O O . LEU A 1 215 ? 62.297 22.158 49.827 1.00 6.84 214 LEU A O 1
ATOM 1669 N N . ARG A 1 216 ? 63.850 23.545 49.004 1.00 6.78 215 ARG A N 1
ATOM 1670 C CA . ARG A 1 216 ? 64.919 23.137 49.928 1.00 6.38 215 ARG A CA 1
ATOM 1671 C C . ARG A 1 216 ? 65.773 24.358 50.229 1.00 6.82 215 ARG A C 1
ATOM 1672 O O . ARG A 1 216 ? 65.942 25.225 49.385 1.00 7.07 215 ARG A O 1
ATOM 1680 N N . LYS A 1 217 ? 66.309 24.402 51.444 1.00 7.94 216 LYS A N 1
ATOM 1681 C CA . LYS A 1 217 ? 67.266 25.407 51.825 1.00 7.33 216 LYS A CA 1
ATOM 1682 C C . LYS A 1 217 ? 68.265 24.909 52.870 1.00 7.11 216 LYS A C 1
ATOM 1683 O O . LYS A 1 217 ? 67.969 24.029 53.676 1.00 8.30 216 LYS A O 1
ATOM 1689 N N . GLY A 1 218 ? 69.422 25.526 52.856 1.00 7.21 217 GLY A N 1
ATOM 1690 C CA . GLY A 1 218 ? 70.460 25.210 53.788 1.00 7.31 217 GLY A CA 1
ATOM 1691 C C . GLY A 1 218 ? 71.852 25.471 53.269 1.00 6.76 217 GLY A C 1
ATOM 1692 O O . GLY A 1 218 ? 72.030 25.866 52.115 1.00 6.61 217 GLY A O 1
ATOM 1693 N N . TYR A 1 219 ? 72.858 25.262 54.113 1.00 7.52 218 TYR A N 1
ATOM 1694 C CA . TYR A 1 219 ? 74.218 25.391 53.618 1.00 7.26 218 TYR A CA 1
ATOM 1695 C C . TYR A 1 219 ? 74.507 24.340 52.572 1.00 7.11 218 TYR A C 1
ATOM 1696 O O . TYR A 1 219 ? 74.147 23.169 52.751 1.00 8.07 218 TYR A O 1
ATOM 1705 N N . VAL A 1 220 ? 75.224 24.712 51.529 1.00 7.70 219 VAL A N 1
ATOM 1706 C CA . VAL A 1 220 ? 75.549 23.734 50.477 1.00 9.15 219 VAL A CA 1
ATOM 1707 C C . VAL A 1 220 ? 76.374 22.554 51.058 1.00 10.19 219 VAL A C 1
ATOM 1708 O O . VAL A 1 220 ? 76.171 21.388 50.637 1.00 10.73 219 VAL A O 1
ATOM 1712 N N A HIS A 1 221 ? 77.216 22.910 52.062 0.50 10.16 220 HIS A N 1
ATOM 1713 N N B HIS A 1 221 ? 77.301 22.798 51.962 0.50 11.03 220 HIS A N 1
ATOM 1714 C CA A HIS A 1 221 ? 78.025 21.954 52.886 0.50 10.10 220 HIS A CA 1
ATOM 1715 C CA B HIS A 1 221 ? 78.069 21.672 52.528 0.50 11.57 220 HIS A CA 1
ATOM 1716 C C A HIS A 1 221 ? 77.157 20.803 53.346 0.50 10.57 220 HIS A C 1
ATOM 1717 C C B HIS A 1 221 ? 77.238 20.823 53.556 0.50 11.78 220 HIS A C 1
ATOM 1718 O O A HIS A 1 221 ? 77.533 19.606 53.183 0.50 10.40 220 HIS A O 1
ATOM 1719 O O B HIS A 1 221 ? 77.782 19.859 54.144 0.50 12.35 220 HIS A O 1
ATOM 1732 N N . GLU A 1 222 ? 75.970 21.171 53.811 1.00 10.94 221 GLU A N 1
ATOM 1733 C CA . GLU A 1 222 ? 75.003 20.256 54.442 1.00 12.38 221 GLU A CA 1
ATOM 1734 C C . GLU A 1 222 ? 74.041 19.561 53.473 1.00 12.50 221 GLU A C 1
ATOM 1735 O O . GLU A 1 222 ? 73.755 18.354 53.634 1.00 12.81 221 GLU A O 1
ATOM 1741 N N . ILE A 1 223 ? 73.464 20.333 52.551 1.00 11.30 222 ILE A N 1
ATOM 1742 C CA . ILE A 1 223 ? 72.341 19.847 51.694 1.00 11.65 222 ILE A CA 1
ATOM 1743 C C . ILE A 1 223 ? 72.667 19.650 50.223 1.00 12.40 222 ILE A C 1
ATOM 1744 O O . ILE A 1 223 ? 71.832 19.150 49.477 1.00 11.77 222 ILE A O 1
ATOM 1749 N N . GLY A 1 224 ? 73.830 20.094 49.770 1.00 11.60 223 GLY A N 1
ATOM 1750 C CA . GLY A 1 224 ? 74.107 20.124 48.335 1.00 12.53 223 GLY A CA 1
ATOM 1751 C C . GLY A 1 224 ? 73.990 18.772 47.652 1.00 12.24 223 GLY A C 1
ATOM 1752 O O . GLY A 1 224 ? 73.351 18.653 46.604 1.00 13.63 223 GLY A O 1
ATOM 1753 N N . ALA A 1 225 ? 74.578 17.739 48.242 1.00 11.56 224 ALA A N 1
ATOM 1754 C CA . ALA A 1 225 ? 74.500 16.400 47.657 1.00 12.46 224 ALA A CA 1
ATOM 1755 C C . ALA A 1 225 ? 73.066 15.874 47.702 1.00 12.32 224 ALA A C 1
ATOM 1756 O O . ALA A 1 225 ? 72.621 15.222 46.742 1.00 13.15 224 ALA A O 1
ATOM 1758 N N . GLN A 1 226 ? 72.358 16.150 48.807 1.00 12.22 225 GLN A N 1
ATOM 1759 C CA . GLN A 1 226 ? 70.956 15.745 48.944 1.00 13.14 225 GLN A CA 1
ATOM 1760 C C . GLN A 1 226 ? 70.090 16.399 47.858 1.00 11.61 225 GLN A C 1
ATOM 1761 O O . GLN A 1 226 ? 69.204 15.759 47.268 1.00 11.64 225 GLN A O 1
ATOM 1767 N N . VAL A 1 227 ? 70.304 17.687 47.588 1.00 11.28 226 VAL A N 1
ATOM 1768 C CA . VAL A 1 227 ? 69.471 18.341 46.583 1.00 11.53 226 VAL A CA 1
ATOM 1769 C C . VAL A 1 227 ? 69.834 17.803 45.171 1.00 12.32 226 VAL A C 1
ATOM 1770 O O . VAL A 1 227 ? 68.952 17.661 44.285 1.00 12.49 226 VAL A O 1
ATOM 1774 N N . ALA A 1 228 ? 71.108 17.474 44.966 1.00 12.03 227 ALA A N 1
ATOM 1775 C CA . ALA A 1 228 ? 71.546 16.887 43.689 1.00 11.93 227 ALA A CA 1
ATOM 1776 C C . ALA A 1 228 ? 70.791 15.572 43.480 1.00 12.50 227 ALA A C 1
ATOM 1777 O O . ALA A 1 228 ? 70.283 15.336 42.380 1.00 12.95 227 ALA A O 1
ATOM 1779 N N . GLU A 1 229 ? 70.653 14.771 44.538 1.00 12.56 228 GLU A N 1
ATOM 1780 C CA . GLU A 1 229 ? 69.983 13.468 44.464 1.00 13.99 228 GLU A CA 1
ATOM 1781 C C . GLU A 1 229 ? 68.496 13.705 44.177 1.00 13.47 228 GLU A C 1
ATOM 1782 O O . GLU A 1 229 ? 67.902 13.034 43.318 1.00 14.70 228 GLU A O 1
ATOM 1788 N N . LEU A 1 230 ? 67.903 14.663 44.896 1.00 12.30 229 LEU A N 1
ATOM 1789 C CA . LEU A 1 230 ? 66.497 14.993 44.766 1.00 12.23 229 LEU A CA 1
ATOM 1790 C C . LEU A 1 230 ? 66.210 15.427 43.327 1.00 11.88 229 LEU A C 1
ATOM 1791 O O . LEU A 1 230 ? 65.222 15.025 42.710 1.00 13.19 229 LEU A O 1
ATOM 1796 N N . LYS A 1 231 ? 67.077 16.265 42.776 1.00 12.81 230 LYS A N 1
ATOM 1797 C CA . LYS A 1 231 ? 66.821 16.829 41.433 1.00 12.81 230 LYS A CA 1
ATOM 1798 C C . LYS A 1 231 ? 66.779 15.685 40.391 1.00 14.07 230 LYS A C 1
ATOM 1799 O O . LYS A 1 231 ? 65.899 15.646 39.523 1.00 13.19 230 LYS A O 1
ATOM 1805 N N . GLN A 1 232 ? 67.676 14.724 40.524 1.00 13.42 231 GLN A N 1
ATOM 1806 C CA A GLN A 1 232 ? 67.682 13.573 39.627 0.50 14.37 231 GLN A CA 1
ATOM 1807 C CA B GLN A 1 232 ? 67.691 13.569 39.625 0.50 14.04 231 GLN A CA 1
ATOM 1808 C C . GLN A 1 232 ? 66.435 12.711 39.807 1.00 13.93 231 GLN A C 1
ATOM 1809 O O . GLN A 1 232 ? 65.858 12.263 38.820 1.00 14.94 231 GLN A O 1
ATOM 1820 N N . GLN A 1 233 ? 66.043 12.465 41.064 1.00 13.84 232 GLN A N 1
ATOM 1821 C CA . GLN A 1 233 ? 64.846 11.696 41.402 1.00 15.08 232 GLN A CA 1
ATOM 1822 C C . GLN A 1 233 ? 63.618 12.332 40.716 1.00 14.37 232 GLN A C 1
ATOM 1823 O O . GLN A 1 233 ? 62.858 11.654 40.008 1.00 13.73 232 GLN A O 1
ATOM 1829 N N . LEU A 1 234 ? 63.483 13.651 40.866 1.00 13.37 233 LEU A N 1
ATOM 1830 C CA . LEU A 1 234 ? 62.359 14.375 40.286 1.00 13.80 233 LEU A CA 1
ATOM 1831 C C . LEU A 1 234 ? 62.376 14.378 38.761 1.00 13.81 233 LEU A C 1
ATOM 1832 O O . LEU A 1 234 ? 61.304 14.253 38.136 1.00 14.40 233 LEU A O 1
ATOM 1837 N N . ARG A 1 235 ? 63.564 14.515 38.164 1.00 12.85 234 ARG A N 1
ATOM 1838 C CA . ARG A 1 235 ? 63.672 14.502 36.721 1.00 13.24 234 ARG A CA 1
ATOM 1839 C C . ARG A 1 235 ? 63.275 13.136 36.139 1.00 13.09 234 ARG A C 1
ATOM 1840 O O . ARG A 1 235 ? 62.606 13.040 35.100 1.00 13.96 234 ARG A O 1
ATOM 1848 N N . THR A 1 236 ? 63.725 12.066 36.785 1.00 12.59 235 THR A N 1
ATOM 1849 C CA . THR A 1 236 ? 63.374 10.727 36.326 1.00 12.93 235 THR A CA 1
ATOM 1850 C C . THR A 1 236 ? 61.855 10.524 36.383 1.00 12.83 235 THR A C 1
ATOM 1851 O O . THR A 1 236 ? 61.227 10.052 35.419 1.00 14.43 235 THR A O 1
ATOM 1855 N N . GLU A 1 237 ? 61.270 10.916 37.506 1.00 12.64 236 GLU A N 1
ATOM 1856 C CA . GLU A 1 237 ? 59.846 10.802 37.728 1.00 13.02 236 GLU A CA 1
ATOM 1857 C C . GLU A 1 237 ? 58.994 11.592 36.722 1.00 12.86 236 GLU A C 1
ATOM 1858 O O . GLU A 1 237 ? 58.081 11.037 36.093 1.00 12.46 236 GLU A O 1
ATOM 1864 N N . HIS A 1 238 ? 59.271 12.886 36.600 1.00 12.73 237 HIS A N 1
ATOM 1865 C CA . HIS A 1 238 ? 58.432 13.785 35.807 1.00 12.38 237 HIS A CA 1
ATOM 1866 C C . HIS A 1 238 ? 58.817 13.809 34.344 1.00 11.77 237 HIS A C 1
ATOM 1867 O O . HIS A 1 238 ? 58.039 14.263 33.509 1.00 11.68 237 HIS A O 1
ATOM 1874 N N . GLY A 1 239 ? 60.034 13.381 34.033 1.00 11.52 238 GLY A N 1
ATOM 1875 C CA . GLY A 1 239 ? 60.543 13.428 32.662 1.00 11.77 238 GLY A CA 1
ATOM 1876 C C . GLY A 1 239 ? 61.366 14.662 32.396 1.00 11.39 238 GLY A C 1
ATOM 1877 O O . GLY A 1 239 ? 62.020 14.771 31.364 1.00 12.72 238 GLY A O 1
ATOM 1878 N N . TRP A 1 240 ? 61.295 15.614 33.323 1.00 10.22 239 TRP A N 1
ATOM 1879 C CA . TRP A 1 240 ? 61.976 16.899 33.196 1.00 9.57 239 TRP A CA 1
ATOM 1880 C C . TRP A 1 240 ? 61.946 17.582 34.551 1.00 8.10 239 TRP A C 1
ATOM 1881 O O . TRP A 1 240 ? 61.219 17.186 35.461 1.00 7.23 239 TRP A O 1
ATOM 1892 N N . ILE A 1 241 ? 62.745 18.627 34.679 1.00 8.02 240 ILE A N 1
ATOM 1893 C CA . ILE A 1 241 ? 62.683 19.459 35.881 1.00 8.27 240 ILE A CA 1
ATOM 1894 C C . ILE A 1 241 ? 63.133 20.870 35.546 1.00 8.09 240 ILE A C 1
ATOM 1895 O O . ILE A 1 241 ? 63.991 21.041 34.691 1.00 9.02 240 ILE A O 1
ATOM 1908 N N . ASP A 1 243 ? 64.419 24.110 37.842 1.00 5.51 242 ASP A N 1
ATOM 1909 C CA . ASP A 1 243 ? 64.757 24.625 39.155 1.00 6.36 242 ASP A CA 1
ATOM 1910 C C . ASP A 1 243 ? 65.353 26.026 39.036 1.00 6.20 242 ASP A C 1
ATOM 1911 O O . ASP A 1 243 ? 65.940 26.394 37.992 1.00 5.01 242 ASP A O 1
ATOM 1916 N N . THR A 1 244 ? 65.269 26.767 40.142 1.00 5.46 243 THR A N 1
ATOM 1917 C CA . THR A 1 244 ? 65.928 28.075 40.250 1.00 4.59 243 THR A CA 1
ATOM 1918 C C . THR A 1 244 ? 66.467 28.098 41.675 1.00 5.04 243 THR A C 1
ATOM 1919 O O . THR A 1 244 ? 65.846 27.540 42.599 1.00 4.36 243 THR A O 1
ATOM 1923 N N . TYR A 1 245 ? 67.627 28.712 41.871 1.00 3.88 244 TYR A N 1
ATOM 1924 C CA . TYR A 1 245 ? 68.183 28.766 43.223 1.00 3.42 244 TYR A CA 1
ATOM 1925 C C . TYR A 1 245 ? 68.949 30.069 43.418 1.00 4.36 244 TYR A C 1
ATOM 1926 O O . TYR A 1 245 ? 69.383 30.691 42.466 1.00 4.32 244 TYR A O 1
ATOM 1935 N N . LEU A 1 246 ? 69.135 30.423 44.690 1.00 4.90 245 LEU A N 1
ATOM 1936 C CA . LEU A 1 246 ? 69.862 31.624 45.078 1.00 4.07 245 LEU A CA 1
ATOM 1937 C C . LEU A 1 246 ? 70.990 31.158 45.996 1.00 4.22 245 LEU A C 1
ATOM 1938 O O . LEU A 1 246 ? 70.729 30.379 46.910 1.00 5.46 245 LEU A O 1
ATOM 1943 N N . LEU A 1 247 ? 72.214 31.543 45.695 1.00 4.35 246 LEU A N 1
ATOM 1944 C CA . LEU A 1 247 ? 73.407 31.260 46.527 1.00 3.78 246 LEU A CA 1
ATOM 1945 C C . LEU A 1 247 ? 73.819 32.566 47.154 1.00 4.77 246 LEU A C 1
ATOM 1946 O O . LEU A 1 247 ? 73.854 33.615 46.525 1.00 4.15 246 LEU A O 1
ATOM 1951 N N . ARG A 1 248 ? 74.119 32.493 48.432 1.00 3.88 247 ARG A N 1
ATOM 1952 C CA . ARG A 1 248 ? 74.546 33.658 49.205 1.00 4.59 247 ARG A CA 1
ATOM 1953 C C . ARG A 1 248 ? 75.680 33.242 50.114 1.00 4.57 247 ARG A C 1
ATOM 1954 O O . ARG A 1 248 ? 75.566 32.254 50.838 1.00 4.19 247 ARG A O 1
ATOM 1962 N N . GLU A 1 249 ? 76.720 34.055 50.124 1.00 4.24 248 GLU A N 1
ATOM 1963 C CA . GLU A 1 249 ? 77.894 33.803 50.979 1.00 5.02 248 GLU A CA 1
ATOM 1964 C C . GLU A 1 249 ? 77.602 34.421 52.338 1.00 5.72 248 GLU A C 1
ATOM 1965 O O . GLU A 1 249 ? 77.671 35.637 52.514 1.00 6.40 248 GLU A O 1
ATOM 1971 N N . LEU A 1 250 ? 77.314 33.567 53.309 1.00 5.59 249 LEU A N 1
ATOM 1972 C CA . LEU A 1 250 ? 76.979 33.987 54.678 1.00 5.65 249 LEU A CA 1
ATOM 1973 C C . LEU A 1 250 ? 78.205 33.842 55.574 1.00 6.67 249 LEU A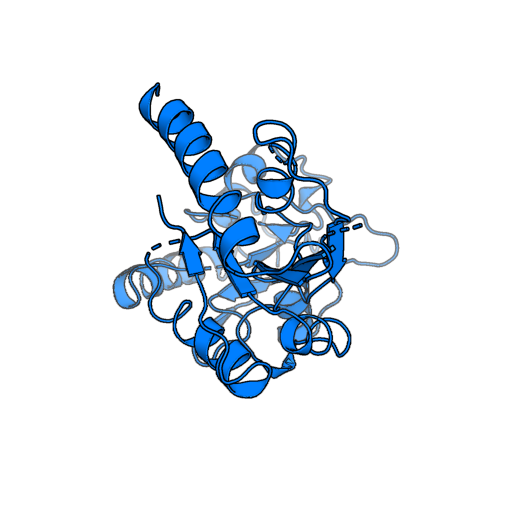 C 1
ATOM 1974 O O . LEU A 1 250 ? 78.267 33.037 56.451 1.00 6.24 249 LEU A O 1
ATOM 1979 N N . ASP A 1 251 ? 79.224 34.629 55.263 1.00 7.98 250 ASP A N 1
ATOM 1980 C CA . ASP A 1 251 ? 80.443 34.640 56.029 1.00 10.01 250 ASP A CA 1
ATOM 1981 C C . ASP A 1 251 ? 80.523 35.786 57.048 1.00 11.60 250 ASP A C 1
ATOM 1982 O O . ASP A 1 251 ? 79.521 36.461 57.376 1.00 13.16 250 ASP A O 1
#